Protein AF-A9FY30-F1 (afdb_monomer_lite)

Radius of gyration: 31.06 Å; chains: 1; bounding box: 72×73×100 Å

Sequence (242 aa):
MACGHSSSNGSAVGPKRKRSAPASGTLSPMPPTLPSPPSGGPESDIENASARYNDGAPGPGTGFVDELRSTSTRIRTMPLVTRLFSWASALGVVTLVALLYDRLPELLPVTRWSSAPRSLLLALRVPSINLMSLVLIEALSRALLRSSPQADAQGVATALFLTIGMKALIEGAELFLLPTRSPLIPWALVAAVVGGVGVAVARGRRIFLGPARQTIHFDRVEKLVAAFAIASLVALQLAPAF

Organism: Sorangium cellulosum (strain So ce56) (NCBI:txid448385)

pLDDT: mean 73.29, std 17.85, range [38.94, 94.06]

Secondary structure (DSSP, 8-state):
-----------------------------PPPPPPPPP------SSTTSSSS--S----TTHHHHHHHHHHHHHHHHHHHHHHHHHHHHHHHHHHHHHHTGGGS-SEEESSSS-EEE--HHHHHHHHHHHHHHHHHHHHHHHHHHHHS-HHHHHHHHHHHHHHHHHHHHHHHHHHHHGGG--THHHHHHHHHHHHHHHHHHHHTHHHHHSSS-PPP---HHHHHHHHHHHHHHHHHHH----

Structure (mmCIF, N/CA/C/O backbone):
data_AF-A9FY30-F1
#
_entry.id   AF-A9FY30-F1
#
loop_
_atom_site.group_PDB
_atom_site.id
_atom_site.type_symbol
_atom_site.label_atom_id
_atom_site.label_alt_id
_atom_site.label_comp_id
_atom_site.label_asym_id
_atom_site.label_entity_id
_atom_site.label_seq_id
_atom_site.pdbx_PDB_ins_code
_atom_site.Cartn_x
_atom_site.Cartn_y
_atom_site.Cartn_z
_atom_site.occupancy
_atom_site.B_iso_or_equiv
_atom_site.auth_seq_id
_atom_site.auth_comp_id
_atom_site.auth_asym_id
_atom_site.auth_atom_id
_atom_site.pdbx_PDB_model_num
ATOM 1 N N . MET A 1 1 ? -14.881 -45.897 -44.730 1.00 39.59 1 MET A N 1
ATOM 2 C CA . MET A 1 1 ? -15.258 -47.180 -44.101 1.00 39.59 1 MET A CA 1
ATOM 3 C C . MET A 1 1 ? -15.318 -46.975 -42.596 1.00 39.59 1 MET A C 1
ATOM 5 O O . MET A 1 1 ? -14.301 -46.556 -42.071 1.00 39.59 1 MET A O 1
ATOM 9 N N . ALA A 1 2 ? -16.495 -47.251 -42.000 1.00 38.94 2 ALA A N 1
ATOM 10 C CA . ALA A 1 2 ? -16.833 -47.458 -40.572 1.00 38.94 2 ALA A CA 1
ATOM 11 C C . ALA A 1 2 ? -16.432 -46.370 -39.548 1.00 38.94 2 ALA A C 1
ATOM 13 O O . ALA A 1 2 ? -15.330 -45.855 -39.600 1.00 38.94 2 ALA A O 1
ATOM 14 N N . CYS A 1 3 ? -17.175 -45.976 -38.512 1.00 43.16 3 CYS A N 1
ATOM 15 C CA . CYS A 1 3 ? -18.548 -46.072 -37.980 1.00 43.16 3 CYS A CA 1
ATOM 16 C C . CYS A 1 3 ? -18.548 -44.919 -36.932 1.00 43.16 3 CYS A C 1
ATOM 18 O O . CYS A 1 3 ? -17.563 -44.761 -36.222 1.00 43.16 3 CYS A O 1
ATOM 20 N N . GLY A 1 4 ? -19.481 -43.970 -36.845 1.00 43.12 4 GLY A N 1
ATOM 21 C CA . GLY A 1 4 ? -20.889 -44.159 -36.532 1.00 43.12 4 GLY A CA 1
ATOM 22 C C . GLY A 1 4 ? -21.080 -44.497 -35.052 1.00 43.12 4 GLY A C 1
ATOM 23 O O . GLY A 1 4 ? -21.177 -45.679 -34.763 1.00 43.12 4 GLY A O 1
ATOM 24 N N . HIS A 1 5 ? -21.178 -43.506 -34.151 1.00 49.94 5 HIS A N 1
ATOM 25 C CA . HIS A 1 5 ? -21.912 -43.618 -32.879 1.00 49.94 5 HIS A CA 1
ATOM 26 C C . HIS A 1 5 ? -22.555 -42.279 -32.493 1.00 49.94 5 HIS A C 1
ATOM 28 O O . HIS A 1 5 ? -22.009 -41.201 -32.712 1.00 49.94 5 HIS A O 1
ATOM 34 N N . SER A 1 6 ? -23.779 -42.413 -31.999 1.00 44.25 6 SER A N 1
ATOM 35 C CA . SER A 1 6 ? -24.865 -41.445 -31.899 1.00 44.25 6 SER A CA 1
ATOM 36 C C . SER A 1 6 ? -25.450 -41.517 -30.485 1.00 44.25 6 SER A C 1
ATOM 38 O O . SER A 1 6 ? -25.365 -42.569 -29.854 1.00 44.25 6 SER A O 1
ATOM 40 N N . SER A 1 7 ? -26.151 -40.448 -30.086 1.00 44.06 7 SER A N 1
ATOM 41 C CA . SER A 1 7 ? -27.116 -40.366 -28.970 1.00 44.06 7 SER A CA 1
ATOM 42 C C . SER A 1 7 ? -26.511 -40.271 -27.556 1.00 44.06 7 SER A C 1
ATOM 44 O O . SER A 1 7 ? -25.526 -40.924 -27.252 1.00 44.06 7 SER A O 1
ATOM 46 N N . SER A 1 8 ? -27.022 -39.488 -26.599 1.00 50.94 8 SER A N 1
ATOM 47 C CA . SER A 1 8 ? -28.388 -39.000 -26.331 1.00 50.94 8 SER A CA 1
ATOM 48 C C . SER A 1 8 ? -28.317 -37.798 -25.357 1.00 50.94 8 SER A C 1
ATOM 50 O O . SER A 1 8 ? -27.452 -37.751 -24.491 1.00 50.94 8 SER A O 1
ATOM 52 N N . ASN A 1 9 ? -29.009 -36.684 -25.614 1.00 44.69 9 ASN A N 1
ATOM 53 C CA . ASN A 1 9 ? -30.295 -36.263 -25.028 1.00 44.69 9 ASN A CA 1
ATOM 54 C C . ASN A 1 9 ? -30.565 -36.636 -23.555 1.00 44.69 9 ASN A C 1
ATOM 56 O O . ASN A 1 9 ? -30.899 -37.773 -23.242 1.00 44.69 9 ASN A O 1
ATOM 60 N N . GLY A 1 10 ? -30.585 -35.614 -22.692 1.00 43.50 10 GLY A N 1
ATOM 61 C CA . GLY A 1 10 ? -31.151 -35.646 -21.342 1.00 43.50 10 GLY A CA 1
ATOM 62 C C . GLY A 1 10 ? -31.740 -34.281 -20.985 1.00 43.50 10 GLY A C 1
ATOM 63 O O . GLY A 1 10 ? -31.037 -33.394 -20.513 1.00 43.50 10 GLY A O 1
ATOM 64 N N . SER A 1 11 ? -33.027 -34.115 -21.284 1.00 43.62 11 SER A N 1
ATOM 65 C CA . SER A 1 11 ? -33.832 -32.922 -21.017 1.00 43.62 11 SER A CA 1
ATOM 66 C C . SER A 1 11 ? -34.407 -32.920 -19.597 1.00 43.62 11 SER A C 1
ATOM 68 O O . SER A 1 11 ? -34.747 -33.973 -19.068 1.00 43.62 11 SER A O 1
ATOM 70 N N . ALA A 1 12 ? -34.660 -31.701 -19.110 1.00 47.66 12 ALA A N 1
ATOM 71 C CA . ALA A 1 12 ? -35.681 -31.303 -18.137 1.00 47.66 12 ALA A CA 1
ATOM 72 C C . ALA A 1 12 ? -35.485 -31.645 -16.644 1.00 47.66 12 ALA A C 1
ATOM 74 O O . ALA A 1 12 ? -35.250 -32.779 -16.252 1.00 47.66 12 ALA A O 1
ATOM 75 N N . VAL A 1 13 ? -35.695 -30.622 -15.802 1.00 49.38 13 VAL A N 1
ATOM 76 C CA . VAL A 1 13 ? -36.749 -30.527 -14.762 1.00 49.38 13 VAL A CA 1
ATOM 77 C C . VAL A 1 13 ? -36.346 -29.409 -13.777 1.00 49.38 13 VAL A C 1
ATOM 79 O O . VAL A 1 13 ? -35.580 -29.604 -12.840 1.00 49.38 13 VAL A O 1
ATOM 82 N N . GLY A 1 14 ? -36.883 -28.200 -13.983 1.00 43.91 14 GLY A N 1
ATOM 83 C CA . GLY A 1 14 ? -37.404 -27.420 -12.848 1.00 43.91 14 GLY A CA 1
ATOM 84 C C . GLY A 1 14 ? -38.804 -27.955 -12.496 1.00 43.91 14 GLY A C 1
ATOM 85 O O . GLY A 1 14 ? -39.281 -28.825 -13.223 1.00 43.91 14 GLY A O 1
ATOM 86 N N . PRO A 1 15 ? -39.543 -27.456 -11.484 1.00 60.97 15 PRO A N 1
ATOM 87 C CA . PRO A 1 15 ? -39.337 -26.260 -10.661 1.00 60.97 15 PRO A CA 1
ATOM 88 C C . PRO A 1 15 ? -39.537 -26.552 -9.149 1.00 6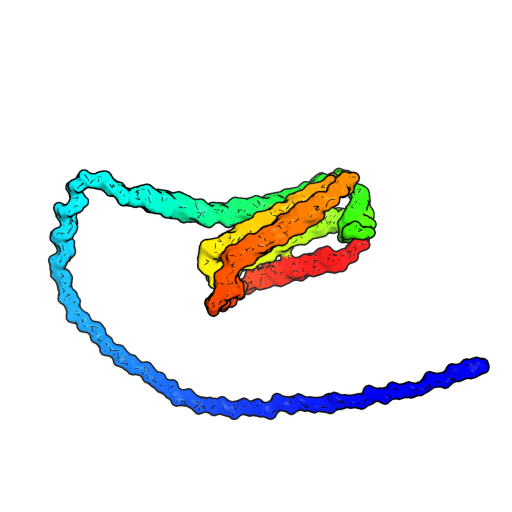0.97 15 PRO A C 1
ATOM 90 O O . PRO A 1 15 ? -39.810 -27.684 -8.763 1.00 60.97 15 PRO A O 1
ATOM 93 N N . LYS A 1 16 ? -39.494 -25.526 -8.281 1.00 46.59 16 LYS A N 1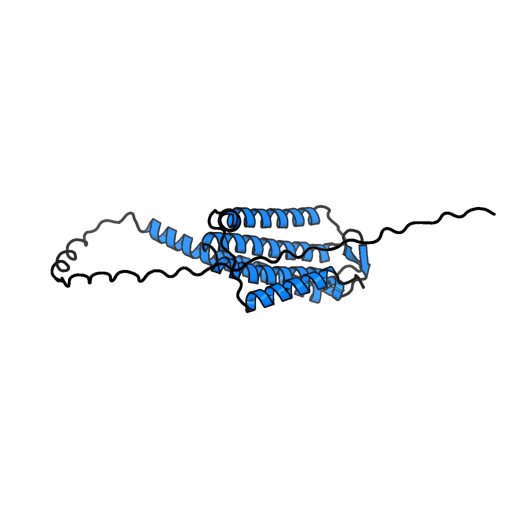
ATOM 94 C CA . LYS A 1 16 ? -40.541 -25.281 -7.255 1.00 46.59 16 LYS A CA 1
ATOM 95 C C . LYS A 1 16 ? -40.246 -24.030 -6.422 1.00 46.59 16 LYS A C 1
ATOM 97 O O . LYS A 1 16 ? -39.452 -24.030 -5.488 1.00 46.59 16 LYS A O 1
ATOM 102 N N . ARG A 1 17 ? -40.999 -22.972 -6.738 1.00 48.44 17 ARG A N 1
ATOM 103 C CA . ARG A 1 17 ? -41.399 -21.915 -5.800 1.00 48.44 17 ARG A CA 1
ATOM 104 C C . ARG A 1 17 ? -41.990 -22.551 -4.536 1.00 48.44 17 ARG A C 1
ATOM 106 O O . ARG A 1 17 ? -42.924 -23.341 -4.643 1.00 48.44 17 ARG A O 1
ATOM 113 N N . LYS A 1 18 ? -41.554 -22.104 -3.359 1.00 52.09 18 LYS A N 1
ATOM 114 C CA . LYS A 1 18 ? -42.376 -22.121 -2.142 1.00 52.09 18 LYS A CA 1
ATOM 115 C C . LYS A 1 18 ? -42.650 -20.676 -1.725 1.00 52.09 18 LYS A C 1
ATOM 117 O O . LYS A 1 18 ? -41.751 -19.956 -1.312 1.00 52.09 18 LYS A O 1
ATOM 122 N N . ARG A 1 19 ? -43.907 -20.263 -1.907 1.00 50.50 19 ARG A N 1
ATOM 123 C CA . ARG A 1 19 ? -44.556 -19.121 -1.252 1.00 50.50 19 ARG A CA 1
ATOM 124 C C . ARG A 1 19 ? -45.383 -19.682 -0.097 1.00 50.50 19 ARG A C 1
ATOM 126 O O . ARG A 1 19 ? -46.185 -20.574 -0.345 1.00 50.50 19 ARG A O 1
ATOM 133 N N . SER A 1 20 ? -45.218 -19.114 1.091 1.00 41.81 20 SER A N 1
ATOM 134 C CA . SER A 1 20 ? -46.140 -19.134 2.245 1.00 41.81 20 SER A CA 1
ATOM 135 C C . SER A 1 20 ? -45.390 -18.454 3.399 1.00 41.81 20 SER A C 1
ATOM 137 O O . SER A 1 20 ? -44.226 -18.782 3.591 1.00 41.81 20 SER A O 1
ATOM 139 N N . ALA A 1 21 ? -45.909 -17.535 4.207 1.00 50.34 21 ALA A N 1
ATOM 140 C CA . ALA A 1 21 ? -47.213 -16.894 4.351 1.00 50.34 21 ALA A CA 1
ATOM 141 C C . ALA A 1 21 ? -47.013 -15.635 5.242 1.00 50.34 21 ALA A C 1
ATOM 143 O O . ALA A 1 21 ? -45.972 -15.536 5.898 1.00 50.34 21 ALA A O 1
ATOM 144 N N . PRO A 1 22 ? -47.970 -14.691 5.295 1.00 57.62 22 PRO A N 1
ATOM 145 C CA . PRO A 1 22 ? -48.003 -13.626 6.292 1.00 57.62 22 PRO A CA 1
ATOM 146 C C . PRO A 1 22 ? -48.781 -14.083 7.540 1.00 57.62 22 PRO A C 1
ATOM 148 O O . PRO A 1 22 ? -49.827 -14.717 7.423 1.00 57.62 22 PRO A O 1
ATOM 151 N N . ALA A 1 23 ? -48.290 -13.741 8.727 1.00 49.41 23 ALA A N 1
ATOM 152 C CA . ALA A 1 23 ? -49.015 -13.849 9.994 1.00 49.41 23 ALA A CA 1
ATOM 153 C C . ALA A 1 23 ? -48.559 -12.664 10.855 1.00 49.41 23 ALA A C 1
ATOM 155 O O . ALA A 1 23 ? -47.367 -12.480 11.073 1.00 49.41 23 ALA A O 1
ATOM 156 N N . SER A 1 24 ? -49.433 -11.686 11.068 1.00 47.09 24 SER A N 1
ATOM 157 C CA . SER A 1 24 ? -50.331 -11.584 12.228 1.00 47.09 24 SER A CA 1
ATOM 158 C C . SER A 1 24 ? -49.756 -10.565 13.200 1.00 47.09 24 SER A C 1
ATOM 160 O O . SER A 1 24 ? -48.668 -10.739 13.741 1.00 47.09 24 SER A O 1
ATOM 162 N N . GLY A 1 25 ? -50.484 -9.461 13.348 1.00 49.69 25 GLY A N 1
ATOM 163 C CA . GLY A 1 25 ? -50.171 -8.426 14.313 1.00 49.69 25 GLY A CA 1
ATOM 164 C C . GLY A 1 25 ? -50.368 -8.899 15.746 1.00 49.69 25 GLY A C 1
ATOM 165 O O . GLY A 1 25 ? -51.215 -9.746 16.027 1.00 49.69 25 GLY A O 1
ATOM 166 N N . THR A 1 26 ? -49.631 -8.253 16.642 1.00 48.97 26 THR A N 1
ATOM 167 C CA . THR A 1 26 ? -49.934 -8.234 18.068 1.00 48.97 26 THR A CA 1
ATOM 168 C C . THR A 1 26 ? -49.665 -6.822 18.572 1.00 48.97 26 THR A C 1
ATOM 170 O O . THR A 1 26 ? -48.528 -6.360 18.623 1.00 48.97 26 THR A O 1
ATOM 173 N N . LEU A 1 27 ? -50.754 -6.123 18.880 1.00 53.81 27 LEU A N 1
ATOM 174 C CA . LEU A 1 27 ? -50.791 -4.940 19.732 1.00 53.81 27 LEU A CA 1
ATOM 175 C C . LEU A 1 27 ? -50.320 -5.308 21.142 1.00 53.81 27 LEU A C 1
ATOM 177 O O . LEU A 1 27 ? -50.768 -6.333 21.657 1.00 53.81 27 LEU A O 1
ATOM 181 N N . SER A 1 28 ? -49.503 -4.443 21.757 1.00 44.78 28 SER A N 1
ATOM 182 C CA . SER A 1 28 ? -49.472 -4.063 23.193 1.00 44.78 28 SER A CA 1
ATOM 183 C C . SER A 1 28 ? -48.052 -3.647 23.620 1.00 44.78 28 SER A C 1
ATOM 185 O O . SER A 1 28 ? -47.092 -4.109 23.007 1.00 44.78 28 SER A O 1
ATOM 187 N N . PRO A 1 29 ? -47.855 -2.922 24.737 1.00 50.97 29 PRO A N 1
ATOM 188 C CA . PRO A 1 29 ? -48.720 -1.958 25.419 1.00 50.97 29 PRO A CA 1
ATOM 189 C C . PRO A 1 29 ? -47.997 -0.612 25.680 1.00 50.97 29 PRO A C 1
ATOM 191 O O . PRO A 1 29 ? -46.793 -0.458 25.487 1.00 50.97 29 PRO A O 1
ATOM 194 N N . MET A 1 30 ? -48.772 0.370 26.139 1.00 58.97 30 MET A N 1
ATOM 195 C CA . MET A 1 30 ? -48.320 1.654 26.686 1.00 58.97 30 MET A CA 1
ATOM 196 C C . MET A 1 30 ? -47.277 1.469 27.812 1.00 58.97 30 MET A C 1
ATOM 198 O O . MET A 1 30 ? -47.487 0.618 28.679 1.00 58.97 30 MET A O 1
ATOM 202 N N . PRO A 1 31 ? -46.195 2.270 27.862 1.00 69.56 31 PRO A N 1
ATOM 203 C CA . PRO A 1 31 ? -45.302 2.290 29.014 1.00 69.56 31 PRO A CA 1
ATOM 204 C C . PRO A 1 31 ? -45.957 3.009 30.213 1.00 69.56 31 PRO A C 1
ATOM 206 O O . PRO A 1 31 ? -46.654 4.008 30.019 1.00 69.56 31 PRO A O 1
ATOM 209 N N . PRO A 1 32 ? -45.736 2.529 31.450 1.00 62.66 32 PRO A N 1
ATOM 210 C CA . PRO A 1 32 ? -46.244 3.164 32.659 1.00 62.66 32 PRO A CA 1
ATOM 211 C C . PRO A 1 32 ? -45.549 4.503 32.927 1.00 62.66 32 PRO A C 1
ATOM 213 O O . PRO A 1 32 ? -44.336 4.652 32.771 1.00 62.66 32 PRO A O 1
ATOM 216 N N . THR A 1 33 ? -46.348 5.470 33.363 1.00 56.62 33 THR A N 1
ATOM 217 C CA . THR A 1 33 ? -45.935 6.788 33.841 1.00 56.62 33 THR A CA 1
ATOM 218 C C . THR A 1 33 ? -45.033 6.637 35.067 1.00 56.62 33 THR A C 1
ATOM 220 O O . THR A 1 33 ? -45.442 6.069 36.080 1.00 56.62 33 THR A O 1
ATOM 223 N N . LEU A 1 34 ? -43.802 7.143 34.983 1.00 68.94 34 LEU A N 1
ATOM 224 C CA . LEU A 1 34 ? -42.908 7.258 36.134 1.00 68.94 34 LEU A CA 1
ATOM 225 C C . LEU A 1 34 ? -43.416 8.358 37.086 1.00 68.94 34 LEU A C 1
ATOM 227 O O . LEU A 1 34 ? -43.812 9.424 36.607 1.00 68.94 34 LEU A O 1
ATOM 231 N N . PRO A 1 35 ? -43.391 8.136 38.412 1.00 64.31 35 PRO A N 1
ATOM 232 C CA . PRO A 1 35 ? -43.662 9.181 39.387 1.00 64.31 35 PRO A CA 1
ATOM 233 C C . PRO A 1 35 ? -42.525 10.209 39.419 1.00 64.31 35 PRO A C 1
ATOM 235 O O . PRO A 1 35 ? -41.342 9.872 39.330 1.00 64.31 35 PRO A O 1
ATOM 238 N N . SER A 1 36 ? -42.914 11.474 39.548 1.00 64.69 36 SER A N 1
ATOM 239 C CA . SER A 1 36 ? -42.038 12.636 39.667 1.00 64.69 36 SER A CA 1
ATOM 240 C C . SER A 1 36 ? -41.069 12.513 40.854 1.00 64.69 36 SER A C 1
ATOM 242 O O . SER A 1 36 ? -41.474 12.027 41.914 1.00 64.69 36 SER A O 1
ATOM 244 N N . PRO A 1 37 ? -39.819 12.994 40.734 1.00 64.44 37 PRO A N 1
ATOM 245 C CA . PRO A 1 37 ? -38.914 13.082 41.872 1.00 64.44 37 PRO A CA 1
ATOM 246 C C . PRO A 1 37 ? -39.391 14.152 42.873 1.00 64.44 37 PRO A C 1
ATOM 248 O O . PRO A 1 37 ? -39.902 15.197 42.456 1.00 64.44 37 PRO A O 1
ATOM 251 N N . PRO A 1 38 ? -39.222 13.921 44.187 1.00 58.31 38 PRO A N 1
ATOM 252 C CA . PRO A 1 38 ? -39.525 14.914 45.204 1.00 58.31 38 PRO A CA 1
ATOM 253 C C . PRO A 1 38 ? -38.578 16.113 45.092 1.00 58.31 38 PRO A C 1
ATOM 255 O O . PRO A 1 38 ? -37.356 15.979 45.036 1.00 58.31 38 PRO A O 1
ATOM 258 N N . SER A 1 39 ? -39.180 17.298 45.086 1.00 56.72 39 SER A N 1
ATOM 259 C CA . SER A 1 39 ? -38.530 18.580 45.314 1.00 56.72 39 SER A CA 1
ATOM 260 C C . SER A 1 39 ? -37.979 18.629 46.741 1.00 56.72 39 SER A C 1
ATOM 262 O O . SER A 1 39 ? -38.750 18.705 47.698 1.00 56.72 39 SER A O 1
ATOM 264 N N . GLY A 1 40 ? -36.657 18.594 46.882 1.00 46.12 40 GLY A N 1
ATOM 265 C CA . GLY A 1 40 ? -35.978 18.753 48.163 1.00 46.12 40 GLY A CA 1
ATOM 266 C C . GLY A 1 40 ? -34.520 19.158 47.970 1.00 46.12 40 GLY A C 1
ATOM 267 O O . GLY A 1 40 ? -33.646 18.300 47.946 1.00 46.12 40 GLY A O 1
ATOM 268 N N . GLY A 1 41 ? -34.275 20.464 47.817 1.00 49.81 41 GLY A N 1
ATOM 269 C CA . GLY A 1 41 ? -33.052 21.084 48.350 1.00 49.81 41 GLY A CA 1
ATOM 270 C C . GLY A 1 41 ? -33.143 21.124 49.883 1.00 49.81 41 GLY A C 1
ATOM 271 O O . GLY A 1 41 ? -34.258 21.020 50.407 1.00 49.81 41 GLY A O 1
ATOM 272 N N . PRO A 1 42 ? -32.018 21.197 50.614 1.00 50.28 42 PRO A N 1
ATOM 273 C CA . PRO A 1 42 ? -31.167 22.399 50.636 1.00 50.28 42 PRO A CA 1
ATOM 274 C C . PRO A 1 42 ? -29.655 22.054 50.554 1.00 50.28 42 PRO A C 1
ATOM 276 O O . PRO A 1 42 ? -29.242 20.944 50.865 1.00 50.28 42 PRO A O 1
ATOM 279 N N . GLU A 1 43 ? -28.760 22.860 49.976 1.00 51.00 43 GLU A N 1
ATOM 280 C CA . GLU A 1 43 ? -28.314 24.186 50.446 1.00 51.00 43 GLU A CA 1
ATOM 281 C C . GLU A 1 43 ? -27.967 24.220 51.947 1.00 51.00 43 GLU A C 1
ATOM 283 O O . GLU A 1 43 ? -28.654 24.866 52.727 1.00 51.00 43 GLU A O 1
ATOM 288 N N . SER A 1 44 ? -26.889 23.542 52.366 1.00 51.66 44 SER A N 1
ATOM 289 C CA . SER A 1 44 ? -26.168 23.945 53.597 1.00 51.66 44 SER A CA 1
ATOM 290 C C . SER A 1 44 ? -24.758 23.378 53.795 1.00 51.66 44 SER A C 1
ATOM 292 O O . SER A 1 44 ? -24.027 23.919 54.615 1.00 51.66 44 SER A O 1
ATOM 294 N N . ASP A 1 45 ? -24.315 22.350 53.064 1.00 45.34 45 ASP A N 1
ATOM 295 C CA . ASP A 1 45 ? -23.100 21.619 53.493 1.00 45.34 45 ASP A CA 1
ATOM 296 C C . ASP A 1 45 ? -21.829 21.913 52.672 1.00 45.34 45 ASP A C 1
ATOM 298 O O . ASP A 1 45 ? -20.807 21.246 52.831 1.00 45.34 45 ASP A O 1
ATOM 302 N N . ILE A 1 46 ? -21.845 22.930 51.802 1.00 49.22 46 ILE A N 1
ATOM 303 C CA . ILE A 1 46 ? -20.691 23.259 50.938 1.00 49.22 46 ILE A CA 1
ATOM 304 C C . ILE A 1 46 ? -19.680 24.195 51.628 1.00 49.22 46 ILE A C 1
ATOM 306 O O . ILE A 1 46 ? -18.519 24.251 51.226 1.00 49.22 46 ILE A O 1
ATOM 310 N N . GLU A 1 47 ? -20.048 24.881 52.711 1.00 45.50 47 GLU A N 1
ATOM 311 C CA . GLU A 1 47 ? -19.217 25.972 53.244 1.00 45.50 47 GLU A CA 1
ATOM 312 C C . GLU A 1 47 ? -18.167 25.558 54.292 1.00 45.50 47 GLU A C 1
ATOM 314 O O . GLU A 1 47 ? -17.480 26.415 54.838 1.00 45.50 47 GLU A O 1
ATOM 319 N N . ASN A 1 48 ? -17.982 24.259 54.567 1.00 44.94 48 ASN A N 1
ATOM 320 C CA . ASN A 1 48 ? -17.060 23.826 55.632 1.00 44.94 48 ASN A CA 1
ATOM 321 C C . ASN A 1 48 ? -16.009 22.775 55.237 1.00 44.94 48 ASN A C 1
ATOM 323 O O . ASN A 1 48 ? -15.270 22.288 56.094 1.00 44.94 48 ASN A O 1
ATOM 327 N N . ALA A 1 49 ? -15.885 22.441 53.948 1.00 44.44 49 ALA A N 1
ATOM 328 C CA . ALA A 1 49 ? -14.883 21.478 53.470 1.00 44.44 49 ALA A CA 1
ATOM 329 C C . ALA A 1 49 ? -13.623 22.123 52.854 1.00 44.44 49 ALA A C 1
ATOM 331 O O . ALA A 1 49 ? -12.642 21.431 52.593 1.00 44.44 49 ALA A O 1
ATOM 332 N N . SER A 1 50 ? -13.607 23.440 52.637 1.00 49.22 50 SER A N 1
ATOM 333 C CA . SER A 1 50 ? -12.549 24.141 51.890 1.00 49.22 50 SER A CA 1
ATOM 334 C C . SER A 1 50 ? -11.397 24.691 52.746 1.00 49.22 50 SER A C 1
ATOM 336 O O . SER A 1 50 ? -10.426 25.199 52.191 1.00 49.22 50 SER A O 1
ATOM 338 N N . ALA A 1 51 ? -11.439 24.557 54.076 1.00 46.62 51 ALA A N 1
ATOM 339 C CA . ALA A 1 51 ? -10.452 25.182 54.970 1.00 46.62 51 ALA A CA 1
ATOM 340 C C . ALA A 1 51 ? -9.383 24.236 55.563 1.00 46.62 51 ALA A C 1
ATOM 342 O O . ALA A 1 51 ? -8.566 24.679 56.365 1.00 46.62 51 ALA A O 1
ATOM 343 N N . ARG A 1 52 ? -9.351 22.942 55.203 1.00 47.56 52 ARG A N 1
ATOM 344 C CA . ARG A 1 52 ? -8.391 21.967 55.780 1.00 47.56 52 ARG A CA 1
ATOM 345 C C . ARG A 1 52 ? -7.632 21.126 54.755 1.00 47.56 52 ARG A C 1
ATOM 347 O O . ARG A 1 52 ? -7.401 19.941 54.973 1.00 47.56 52 ARG A O 1
ATOM 354 N N . TYR A 1 53 ? -7.232 21.719 53.636 1.00 45.94 53 TYR A N 1
ATOM 355 C CA . TYR A 1 53 ? -6.363 21.024 52.681 1.00 45.94 53 TYR A CA 1
ATOM 356 C C . TYR A 1 53 ? -5.256 21.930 52.153 1.00 45.94 53 TYR A C 1
ATOM 358 O O . TYR A 1 53 ? -5.044 22.053 50.952 1.00 45.94 53 TYR A O 1
ATOM 366 N N . ASN A 1 54 ? -4.573 22.612 53.069 1.00 48.94 54 ASN A N 1
ATOM 367 C CA . ASN A 1 54 ? -3.420 23.426 52.723 1.00 48.94 54 ASN A CA 1
ATOM 368 C C . ASN A 1 54 ? -2.327 23.281 53.784 1.00 48.94 54 ASN A C 1
ATOM 370 O O . ASN A 1 54 ? -1.945 24.251 54.413 1.00 48.94 54 ASN A O 1
ATOM 374 N N . ASP A 1 55 ? -1.854 22.048 53.979 1.00 43.91 55 ASP A N 1
ATOM 375 C CA . ASP A 1 55 ? -0.601 21.778 54.685 1.00 43.91 55 ASP A CA 1
ATOM 376 C C . ASP A 1 55 ? 0.161 20.645 53.979 1.00 43.91 55 ASP A C 1
ATOM 378 O O . ASP A 1 55 ? -0.043 19.455 54.207 1.00 43.91 55 ASP A O 1
ATOM 382 N N . GLY A 1 56 ? 1.021 21.048 53.041 1.00 52.28 56 GLY A N 1
ATOM 383 C CA . GLY A 1 56 ? 2.429 20.644 53.039 1.00 52.28 56 GLY A CA 1
ATOM 384 C C . GLY A 1 56 ? 2.808 19.159 53.063 1.00 52.28 56 GLY A C 1
ATOM 385 O O . GLY A 1 56 ? 3.738 18.809 53.785 1.00 52.28 56 GLY A O 1
ATOM 386 N N . ALA A 1 57 ? 2.206 18.302 52.236 1.00 49.31 57 ALA A N 1
ATOM 387 C CA . ALA A 1 57 ? 2.784 16.989 51.921 1.00 49.31 57 ALA A CA 1
ATOM 388 C C . ALA A 1 57 ? 3.189 16.918 50.433 1.00 49.31 57 ALA A C 1
ATOM 390 O O . ALA A 1 57 ? 2.347 17.187 49.572 1.00 49.31 57 ALA A O 1
ATOM 391 N N . PRO A 1 58 ? 4.439 16.545 50.079 1.00 48.78 58 PRO A N 1
ATOM 392 C CA . PRO A 1 58 ? 4.792 16.235 48.697 1.00 48.78 58 PRO A CA 1
ATOM 393 C C . PRO A 1 58 ? 4.041 14.963 48.290 1.00 48.78 58 PRO A C 1
ATOM 395 O O . PRO A 1 58 ? 4.406 13.851 48.664 1.00 48.78 58 PRO A O 1
ATOM 398 N N . GLY A 1 59 ? 2.928 15.145 47.580 1.00 48.66 59 GLY A N 1
ATOM 399 C CA . GLY A 1 59 ? 2.038 14.058 47.196 1.00 48.66 59 GLY A CA 1
ATOM 400 C C . GLY A 1 59 ? 2.743 13.034 46.294 1.00 48.66 59 GLY A C 1
ATOM 401 O O . GLY A 1 59 ? 3.251 13.412 45.234 1.00 48.66 59 GLY A O 1
ATOM 402 N N . PRO A 1 60 ? 2.739 11.734 46.638 1.00 49.66 60 PRO A N 1
ATOM 403 C CA . PRO A 1 60 ? 3.125 10.671 45.722 1.00 49.66 60 PRO A CA 1
ATOM 404 C C . PRO A 1 60 ? 1.996 10.505 44.694 1.00 49.66 60 PRO A C 1
ATOM 406 O O . PRO A 1 60 ? 1.090 9.700 44.878 1.00 49.66 60 PRO A O 1
ATOM 409 N N . GLY A 1 61 ? 1.970 11.330 43.645 1.00 51.53 61 GLY A N 1
ATOM 410 C CA . GLY A 1 61 ? 0.830 11.305 42.717 1.00 51.53 61 GLY A CA 1
ATOM 411 C C . GLY A 1 61 ? 0.985 12.025 41.383 1.00 51.53 61 GLY A C 1
ATOM 412 O O . GLY A 1 61 ? 0.196 11.768 40.477 1.00 51.53 61 GLY A O 1
ATOM 413 N N . THR A 1 62 ? 1.994 12.875 41.196 1.00 50.53 62 THR A N 1
ATOM 414 C CA . THR A 1 62 ? 2.179 13.579 39.912 1.00 50.53 62 THR A CA 1
ATOM 415 C C . THR A 1 62 ? 2.808 12.693 38.838 1.00 50.53 62 THR A C 1
ATOM 417 O O . THR A 1 62 ? 2.448 12.816 37.671 1.00 50.53 62 THR A O 1
ATOM 420 N N . GLY A 1 63 ? 3.640 11.718 39.224 1.00 52.88 63 GLY A N 1
ATOM 421 C CA . GLY A 1 63 ? 4.272 10.784 38.284 1.00 52.88 63 GLY A CA 1
ATOM 422 C C . GLY A 1 63 ? 3.265 9.969 37.469 1.00 52.88 63 GLY A C 1
ATOM 423 O O . GLY A 1 63 ? 3.425 9.840 36.264 1.00 52.88 63 GLY A O 1
ATOM 424 N N . PHE A 1 64 ? 2.172 9.504 38.083 1.00 53.75 64 PHE A N 1
ATOM 425 C CA . PHE A 1 64 ? 1.152 8.722 37.377 1.00 53.75 64 PHE A CA 1
ATOM 426 C C . PHE A 1 64 ? 0.337 9.575 36.395 1.00 53.75 64 PHE A C 1
ATOM 428 O O . PHE A 1 64 ? 0.002 9.119 35.306 1.00 53.75 64 PHE A O 1
ATOM 435 N N . VAL A 1 65 ? 0.041 10.830 36.744 1.00 56.19 65 VAL A N 1
ATOM 436 C CA . VAL A 1 65 ? -0.706 11.740 35.861 1.00 56.19 65 VAL A CA 1
ATOM 437 C C . VAL A 1 65 ? 0.171 12.211 34.698 1.00 56.19 65 VAL A C 1
ATOM 439 O O . VAL A 1 65 ? -0.309 12.266 33.564 1.00 56.19 65 VAL A O 1
ATOM 442 N N . ASP A 1 66 ? 1.457 12.471 34.939 1.00 52.47 66 ASP A N 1
ATOM 443 C CA . ASP A 1 66 ? 2.419 12.809 33.886 1.00 52.47 66 ASP A CA 1
ATOM 444 C C . ASP A 1 66 ? 2.762 11.601 33.003 1.00 52.47 66 ASP A C 1
ATOM 446 O O . ASP A 1 66 ? 2.881 11.744 31.784 1.00 52.47 66 ASP A O 1
ATOM 450 N N . GLU A 1 67 ? 2.811 10.390 33.559 1.00 53.31 67 GLU A N 1
ATOM 451 C CA . GLU A 1 67 ? 2.978 9.152 32.797 1.00 53.31 67 GLU A CA 1
ATOM 452 C C . GLU A 1 67 ? 1.727 8.833 31.968 1.00 53.31 67 GLU A C 1
ATOM 454 O O . GLU A 1 67 ? 1.839 8.511 30.785 1.00 53.31 67 GLU A O 1
ATOM 459 N N . LEU A 1 68 ? 0.520 9.052 32.497 1.00 49.72 68 LEU A N 1
ATOM 460 C CA . LEU A 1 68 ? -0.720 8.962 31.721 1.00 49.72 68 LEU A CA 1
ATOM 461 C C . LEU A 1 68 ? -0.797 10.033 30.624 1.00 49.72 68 LEU A C 1
ATOM 463 O O . LEU A 1 68 ? -1.246 9.738 29.515 1.00 49.72 68 LEU A O 1
ATOM 467 N N . ARG A 1 69 ? -0.328 11.260 30.878 1.00 51.88 69 ARG A N 1
ATOM 468 C CA . ARG A 1 69 ? -0.302 12.348 29.885 1.00 51.88 69 ARG A CA 1
ATOM 469 C C . ARG A 1 69 ? 0.762 12.107 28.801 1.00 51.88 69 ARG A C 1
ATOM 471 O O . ARG A 1 69 ? 0.495 12.354 27.620 1.00 51.88 69 ARG A O 1
ATOM 478 N N . SER A 1 70 ? 1.911 11.538 29.165 1.00 42.25 70 SER A N 1
ATOM 479 C CA . SER A 1 70 ? 2.976 11.079 28.256 1.00 42.25 70 SER A CA 1
ATOM 480 C C . SER A 1 70 ? 2.527 9.888 27.397 1.00 42.25 70 SER A C 1
ATOM 482 O O . SER A 1 70 ? 2.738 9.851 26.181 1.00 42.25 70 SER A O 1
ATOM 484 N N . THR A 1 71 ? 1.798 8.942 27.993 1.00 48.66 71 THR A N 1
ATOM 485 C CA . THR A 1 71 ? 1.260 7.776 27.280 1.00 48.66 71 THR A CA 1
ATOM 486 C C . THR A 1 71 ? 0.119 8.188 26.343 1.00 48.66 71 THR A C 1
ATOM 488 O O . THR A 1 71 ? 0.076 7.769 25.187 1.00 48.66 71 THR A O 1
ATOM 491 N N . SER A 1 72 ? -0.762 9.088 26.790 1.00 47.81 72 SER A N 1
ATOM 492 C CA . SER A 1 72 ? -1.891 9.601 26.003 1.00 47.81 72 SER A CA 1
ATOM 493 C C . SER A 1 72 ? -1.444 10.427 24.786 1.00 47.81 72 SER A C 1
ATOM 495 O O . SER A 1 72 ? -2.018 10.309 23.700 1.00 47.81 72 SER A O 1
ATOM 497 N N . THR A 1 73 ? -0.357 11.197 24.908 1.00 46.91 73 THR A N 1
ATOM 498 C CA . THR A 1 73 ? 0.227 11.926 23.767 1.00 46.91 73 THR A CA 1
ATOM 499 C C . THR A 1 73 ? 0.956 11.004 22.785 1.00 46.91 73 THR A C 1
ATOM 501 O O . THR A 1 73 ? 0.783 11.172 21.576 1.00 46.91 73 THR A O 1
ATOM 504 N N . ARG A 1 74 ? 1.684 9.977 23.252 1.00 49.16 74 ARG A N 1
ATOM 505 C CA . ARG A 1 74 ? 2.299 8.958 22.370 1.00 49.16 74 ARG A CA 1
ATOM 506 C C . ARG A 1 74 ? 1.276 8.158 21.565 1.00 49.16 74 ARG A C 1
ATOM 508 O O . ARG A 1 74 ? 1.504 7.883 20.388 1.00 49.16 74 ARG A O 1
ATOM 515 N N . ILE A 1 75 ? 0.142 7.804 22.168 1.00 48.94 75 ILE A N 1
ATOM 516 C CA . ILE A 1 75 ? -0.898 7.006 21.500 1.00 48.94 75 ILE A CA 1
ATOM 517 C C . ILE A 1 75 ? -1.567 7.797 20.362 1.00 48.94 75 ILE A C 1
ATOM 519 O O . ILE A 1 75 ? -1.917 7.224 19.329 1.00 48.94 75 ILE A O 1
ATOM 523 N N . ARG A 1 76 ? -1.687 9.127 20.487 1.00 52.69 76 ARG A N 1
ATOM 524 C CA . ARG A 1 76 ? -2.245 9.977 19.419 1.00 52.69 76 ARG A CA 1
ATOM 525 C C . ARG A 1 76 ? -1.278 10.262 18.267 1.00 52.69 76 ARG A C 1
ATOM 527 O O . ARG A 1 76 ? -1.749 10.455 17.148 1.00 52.69 76 ARG A O 1
ATOM 534 N N . THR A 1 77 ? 0.035 10.293 18.497 1.00 59.00 77 THR A N 1
ATOM 535 C CA . THR A 1 77 ? 1.025 10.681 17.470 1.00 59.00 77 THR A CA 1
ATOM 536 C C . THR A 1 77 ? 1.475 9.525 16.577 1.00 59.00 77 THR A C 1
ATOM 538 O O . THR A 1 77 ? 1.702 9.730 15.383 1.00 59.00 77 THR A O 1
ATOM 541 N N . MET A 1 78 ? 1.535 8.296 17.098 1.00 61.28 78 MET A N 1
ATOM 542 C CA . MET A 1 78 ? 1.928 7.108 16.323 1.00 61.28 78 MET A CA 1
ATOM 543 C C . MET A 1 78 ? 1.120 6.844 15.033 1.00 61.28 78 MET A C 1
ATOM 545 O O . MET A 1 78 ? 1.746 6.548 14.007 1.00 61.28 78 MET A O 1
ATOM 549 N N . PRO A 1 79 ? -0.223 6.976 15.003 1.00 74.56 79 PRO A N 1
ATOM 550 C CA . PRO A 1 79 ? -0.974 6.761 13.766 1.00 74.56 79 PRO A CA 1
ATOM 551 C C . PRO A 1 79 ? -0.704 7.849 12.719 1.00 74.56 79 PRO A C 1
ATOM 553 O O . PRO A 1 79 ? -0.782 7.575 11.526 1.00 74.56 79 PRO A O 1
ATOM 556 N N . LEU A 1 80 ? -0.349 9.072 13.130 1.00 83.00 80 LEU A N 1
ATOM 557 C CA . LEU A 1 80 ? -0.028 10.149 12.193 1.00 83.00 80 LEU A CA 1
ATOM 558 C C . LEU A 1 80 ? 1.342 9.934 11.544 1.00 83.00 80 LEU A C 1
ATOM 560 O O . LEU A 1 80 ? 1.460 10.056 10.329 1.00 83.00 80 LEU A O 1
ATOM 564 N N . VAL A 1 81 ? 2.357 9.562 12.328 1.00 86.75 81 VAL A N 1
ATOM 565 C CA . VAL A 1 81 ? 3.714 9.314 11.811 1.00 86.75 81 VAL A CA 1
ATOM 566 C C . VAL A 1 81 ? 3.726 8.147 10.826 1.00 86.75 81 VAL A C 1
ATOM 568 O O . VAL A 1 81 ? 4.269 8.275 9.734 1.00 86.75 81 VAL A O 1
ATOM 571 N N . THR A 1 82 ? 3.089 7.025 11.170 1.00 88.81 82 THR A N 1
ATOM 572 C CA . THR A 1 82 ? 3.030 5.851 10.278 1.00 88.81 82 THR A CA 1
ATOM 573 C C . THR A 1 82 ? 2.217 6.115 9.017 1.00 88.81 82 THR A C 1
ATOM 575 O O . THR A 1 82 ? 2.607 5.682 7.933 1.00 88.81 82 THR A O 1
ATOM 578 N N . ARG A 1 83 ? 1.139 6.896 9.126 1.00 89.50 83 ARG A N 1
ATOM 579 C CA . ARG A 1 83 ? 0.374 7.369 7.973 1.00 89.50 83 ARG A CA 1
ATOM 580 C C . ARG A 1 83 ? 1.222 8.263 7.068 1.00 89.50 83 ARG A C 1
ATOM 582 O O . ARG A 1 83 ? 1.306 7.981 5.877 1.00 89.50 83 ARG A O 1
ATOM 589 N N . LEU A 1 84 ? 1.894 9.281 7.610 1.00 92.44 84 LEU A N 1
ATOM 590 C CA . LEU A 1 84 ? 2.787 10.156 6.839 1.00 92.44 84 LEU A CA 1
ATOM 591 C C . LEU A 1 84 ? 3.906 9.366 6.163 1.00 92.44 84 LEU A C 1
ATOM 593 O O . LEU A 1 84 ? 4.139 9.555 4.974 1.00 92.44 84 LEU A O 1
ATOM 597 N N . PHE A 1 85 ? 4.538 8.446 6.893 1.00 93.56 85 PHE A N 1
ATOM 598 C CA . PHE A 1 85 ? 5.534 7.535 6.344 1.00 93.56 85 PHE A CA 1
ATOM 599 C C . PHE A 1 85 ? 4.970 6.749 5.157 1.00 93.56 85 PHE A C 1
ATOM 601 O O . PHE A 1 85 ? 5.541 6.794 4.077 1.00 93.56 85 PHE A O 1
ATOM 608 N N . SER A 1 86 ? 3.813 6.101 5.313 1.00 91.50 86 SER A N 1
ATOM 609 C CA . SER A 1 86 ? 3.217 5.287 4.247 1.00 91.50 86 SER A CA 1
ATOM 610 C C . SER A 1 86 ? 2.859 6.093 2.990 1.00 91.50 86 SER A C 1
ATOM 612 O O . SER A 1 86 ? 3.121 5.638 1.876 1.00 91.50 86 SER A O 1
ATOM 614 N N . TRP A 1 87 ? 2.337 7.314 3.156 1.00 94.06 87 TRP A N 1
ATOM 615 C CA . TRP A 1 87 ? 2.054 8.232 2.052 1.00 94.06 87 TRP A CA 1
ATOM 616 C C . TRP A 1 87 ? 3.331 8.723 1.377 1.00 94.06 87 TRP A C 1
ATOM 618 O O . TRP A 1 87 ? 3.414 8.693 0.151 1.00 94.06 87 TRP A O 1
ATOM 628 N N . ALA A 1 88 ? 4.336 9.119 2.159 1.00 93.88 88 ALA A N 1
ATOM 629 C CA . ALA A 1 88 ? 5.632 9.539 1.642 1.00 93.88 88 ALA A CA 1
ATOM 630 C C . ALA A 1 88 ? 6.330 8.403 0.884 1.00 93.88 88 ALA A C 1
ATOM 632 O O . ALA A 1 88 ? 6.872 8.638 -0.189 1.00 93.88 88 ALA A O 1
ATOM 633 N N . SER A 1 89 ? 6.268 7.167 1.385 1.00 91.50 89 SER A N 1
ATOM 634 C CA . SER A 1 89 ? 6.800 5.988 0.700 1.00 91.50 89 SER A CA 1
ATOM 635 C C . SER A 1 89 ? 6.079 5.721 -0.620 1.00 91.50 89 SER A C 1
ATOM 637 O O . SER A 1 89 ? 6.733 5.574 -1.647 1.00 91.50 89 SER A O 1
ATOM 639 N N . ALA A 1 90 ? 4.742 5.690 -0.623 1.00 91.44 90 ALA A N 1
ATOM 640 C CA . ALA A 1 90 ? 3.974 5.399 -1.833 1.00 91.44 90 ALA A CA 1
ATOM 641 C C . ALA A 1 90 ? 4.153 6.488 -2.904 1.00 91.44 90 ALA A C 1
ATOM 643 O O . ALA A 1 90 ? 4.495 6.181 -4.045 1.00 91.44 90 ALA A O 1
ATOM 644 N N . LEU A 1 91 ? 3.975 7.761 -2.535 1.00 93.00 91 LEU A N 1
ATOM 645 C CA . LEU A 1 91 ? 4.159 8.889 -3.453 1.00 93.00 91 LEU A CA 1
ATOM 646 C C . LEU A 1 91 ? 5.619 9.039 -3.876 1.00 93.00 91 LEU A C 1
ATOM 648 O O . LEU A 1 91 ? 5.893 9.305 -5.044 1.00 93.00 91 LEU A O 1
ATOM 652 N N . GLY A 1 92 ? 6.552 8.836 -2.947 1.00 91.06 92 GLY A N 1
ATOM 653 C CA . GLY A 1 92 ? 7.985 8.868 -3.207 1.00 91.06 92 GLY A CA 1
ATOM 654 C C . GLY A 1 92 ? 8.388 7.844 -4.258 1.00 91.06 92 GLY A C 1
ATOM 655 O O . GLY A 1 92 ? 9.055 8.208 -5.216 1.00 91.06 92 GLY A O 1
ATOM 656 N N . VAL A 1 93 ? 7.914 6.599 -4.154 1.00 91.81 93 VAL A N 1
ATOM 657 C CA . VAL A 1 93 ? 8.195 5.551 -5.148 1.00 91.81 93 VAL A CA 1
ATOM 658 C C . VAL A 1 93 ? 7.558 5.866 -6.502 1.00 91.81 93 VAL A C 1
ATOM 660 O O . VAL A 1 93 ? 8.234 5.743 -7.518 1.00 91.81 93 VAL A O 1
ATOM 663 N N . VAL A 1 94 ? 6.303 6.331 -6.543 1.00 91.88 94 VAL A N 1
ATOM 664 C CA . VAL A 1 94 ? 5.661 6.770 -7.801 1.00 91.88 94 VAL A CA 1
ATOM 665 C C . VAL A 1 94 ? 6.480 7.876 -8.473 1.00 91.88 94 VAL A C 1
ATOM 667 O O . VAL A 1 94 ? 6.762 7.808 -9.668 1.00 91.88 94 VAL A O 1
ATOM 670 N N . THR A 1 95 ? 6.900 8.872 -7.693 1.00 91.62 95 THR A N 1
ATOM 671 C CA . THR A 1 95 ? 7.670 10.024 -8.176 1.00 91.62 95 THR A CA 1
ATOM 672 C C . THR A 1 95 ? 9.055 9.593 -8.647 1.00 91.62 95 THR A C 1
ATOM 674 O O . THR A 1 95 ? 9.499 10.003 -9.714 1.00 91.62 95 THR A O 1
ATOM 677 N N . LEU A 1 96 ? 9.721 8.719 -7.892 1.00 91.69 96 LEU A N 1
ATOM 678 C CA . LEU A 1 96 ? 11.036 8.184 -8.222 1.00 91.69 96 LEU A CA 1
ATOM 679 C C . LEU A 1 96 ? 10.997 7.387 -9.530 1.00 91.69 96 LEU A C 1
ATOM 681 O O . LEU A 1 96 ? 11.848 7.588 -10.388 1.00 91.69 96 LEU A O 1
ATOM 685 N N . VAL A 1 97 ? 9.989 6.532 -9.717 1.00 89.75 97 VAL A N 1
ATOM 686 C CA . VAL A 1 97 ? 9.797 5.758 -10.955 1.00 89.75 97 VAL A CA 1
ATOM 687 C C . VAL A 1 97 ? 9.502 6.668 -12.147 1.00 89.75 97 VAL A C 1
ATOM 689 O O . VAL A 1 97 ? 10.016 6.419 -13.234 1.00 89.75 97 VAL A O 1
ATOM 692 N N . ALA A 1 98 ? 8.722 7.736 -11.958 1.00 90.31 98 ALA A N 1
ATOM 693 C CA . ALA A 1 98 ? 8.445 8.701 -13.019 1.00 90.31 98 ALA A CA 1
ATOM 694 C C . ALA A 1 98 ? 9.691 9.519 -13.409 1.00 90.31 98 ALA A C 1
ATOM 696 O O . ALA A 1 98 ? 9.975 9.672 -14.593 1.00 90.31 98 ALA A O 1
ATOM 697 N N . LEU A 1 99 ? 10.451 10.018 -12.427 1.00 91.06 99 LEU A N 1
ATOM 698 C CA . LEU A 1 99 ? 11.630 10.863 -12.658 1.00 91.06 99 LEU A CA 1
ATOM 699 C C . LEU A 1 99 ? 12.850 10.074 -13.145 1.00 91.06 99 LEU A C 1
ATOM 701 O O . LEU A 1 99 ? 13.627 10.580 -13.950 1.00 91.06 99 LEU A O 1
ATOM 705 N N . LEU A 1 100 ? 13.035 8.844 -12.663 1.00 90.44 100 LEU A N 1
ATOM 706 C CA . LEU A 1 100 ? 14.138 7.964 -13.055 1.00 90.44 100 LEU A CA 1
ATOM 707 C C . LEU A 1 100 ? 13.689 6.880 -14.036 1.00 90.44 100 LEU A C 1
ATOM 709 O O . LEU A 1 100 ? 14.331 5.834 -14.127 1.00 90.44 100 LEU A O 1
ATOM 713 N N . TYR A 1 101 ? 12.625 7.129 -14.802 1.00 88.75 101 TYR A N 1
ATOM 714 C CA . TYR A 1 101 ? 12.139 6.190 -15.811 1.00 88.75 101 TYR A CA 1
ATOM 715 C C . TYR A 1 101 ? 13.256 5.756 -16.770 1.00 88.75 101 TYR A C 1
ATOM 717 O O . TYR A 1 101 ? 13.402 4.572 -17.069 1.00 88.75 101 TYR A O 1
ATOM 725 N N . ASP A 1 102 ? 14.121 6.693 -17.168 1.00 86.94 102 ASP A N 1
ATOM 726 C CA . ASP A 1 102 ? 15.238 6.404 -18.066 1.00 86.94 102 ASP A CA 1
ATOM 727 C C . ASP A 1 102 ? 16.325 5.514 -17.464 1.00 86.94 102 ASP A C 1
ATOM 729 O O . ASP A 1 102 ? 17.075 4.887 -18.210 1.00 86.94 102 ASP A O 1
ATOM 733 N N . ARG A 1 103 ? 16.384 5.415 -16.134 1.00 86.69 103 ARG A N 1
ATOM 734 C CA . ARG A 1 103 ? 17.322 4.558 -15.399 1.00 86.69 103 ARG A CA 1
ATOM 735 C C . ARG A 1 103 ? 16.752 3.173 -15.096 1.00 86.69 103 ARG A C 1
ATOM 737 O O . ARG A 1 103 ? 17.472 2.351 -14.535 1.00 86.69 103 ARG A O 1
ATOM 744 N N . LEU A 1 104 ? 15.488 2.912 -15.434 1.00 84.31 104 LEU A N 1
ATOM 745 C CA . LEU A 1 104 ? 14.895 1.591 -15.257 1.00 84.31 104 LEU A CA 1
ATOM 746 C C . LEU A 1 104 ? 15.491 0.584 -16.254 1.00 84.31 104 LEU A C 1
ATOM 748 O O . LEU A 1 104 ? 15.811 0.968 -17.386 1.00 84.31 104 LEU A O 1
ATOM 752 N N . PRO A 1 105 ? 15.582 -0.703 -15.868 1.00 83.69 105 PRO A N 1
ATOM 753 C CA . PRO A 1 105 ? 15.995 -1.771 -16.770 1.00 83.69 105 PRO A CA 1
ATOM 754 C C . PRO A 1 105 ? 15.131 -1.820 -18.035 1.00 83.69 105 PRO A C 1
ATOM 756 O O . PRO A 1 105 ? 13.934 -1.535 -17.994 1.00 83.69 105 PRO A O 1
ATOM 759 N N . GLU A 1 106 ? 15.724 -2.242 -19.152 1.00 83.81 106 GLU A N 1
ATOM 760 C CA . GLU A 1 106 ? 15.018 -2.384 -20.436 1.00 83.81 106 GLU A CA 1
ATOM 761 C C . GLU A 1 106 ? 13.884 -3.415 -20.390 1.00 83.81 106 GLU A C 1
ATOM 763 O O . GLU A 1 106 ? 12.921 -3.311 -21.148 1.00 83.81 106 GLU A O 1
ATOM 768 N N . LEU A 1 107 ? 13.986 -4.391 -19.486 1.00 81.81 107 LEU A N 1
ATOM 769 C CA . LEU A 1 107 ? 12.983 -5.420 -19.254 1.00 81.81 107 LEU A CA 1
ATOM 770 C C . LEU A 1 107 ? 12.428 -5.291 -17.839 1.00 81.81 107 LEU A C 1
ATOM 772 O O . LEU A 1 107 ? 13.152 -5.447 -16.854 1.00 81.81 107 LEU A O 1
ATOM 776 N N . LEU A 1 108 ? 11.122 -5.057 -17.744 1.00 81.06 108 LEU A N 1
ATOM 777 C CA . LEU A 1 108 ? 10.411 -4.986 -16.473 1.00 81.06 108 LEU A CA 1
ATOM 778 C C . LEU A 1 108 ? 9.643 -6.290 -16.219 1.00 81.06 108 LEU A C 1
ATOM 780 O O . LEU A 1 108 ? 9.082 -6.874 -17.153 1.00 81.06 108 LEU A O 1
ATOM 784 N N . PRO A 1 109 ? 9.596 -6.772 -14.966 1.00 71.88 109 PRO A N 1
ATOM 785 C CA . PRO A 1 109 ? 8.824 -7.952 -14.615 1.00 71.88 109 PRO A CA 1
ATOM 786 C C . PRO A 1 109 ? 7.329 -7.636 -14.721 1.00 71.88 109 PRO A C 1
ATOM 788 O O . PRO A 1 109 ? 6.810 -6.755 -14.040 1.00 71.88 109 PRO A O 1
ATOM 791 N N . VAL A 1 110 ? 6.626 -8.387 -15.564 1.00 72.00 110 VAL A N 1
ATOM 792 C CA . VAL A 1 110 ? 5.156 -8.383 -15.607 1.00 72.00 110 VAL A CA 1
ATOM 793 C C . VAL A 1 110 ? 4.625 -9.378 -14.587 1.00 72.00 110 VAL A C 1
ATOM 795 O O . VAL A 1 110 ? 3.687 -9.103 -13.841 1.00 72.00 110 VAL A O 1
ATOM 798 N N . THR A 1 111 ? 5.233 -10.560 -14.578 1.00 69.31 111 THR A N 1
ATOM 799 C CA . THR A 1 111 ? 4.974 -11.626 -13.618 1.00 69.31 111 THR A CA 1
ATOM 800 C C . THR A 1 111 ? 6.310 -12.174 -13.124 1.00 69.31 111 THR A C 1
ATOM 802 O O . THR A 1 111 ? 7.374 -11.808 -13.623 1.00 69.31 111 THR A O 1
ATOM 805 N N . ARG A 1 112 ? 6.283 -13.113 -12.171 1.00 62.25 112 ARG A N 1
ATOM 806 C CA . ARG A 1 112 ? 7.503 -13.835 -11.767 1.00 62.25 112 ARG A CA 1
ATOM 807 C C . ARG A 1 112 ? 8.169 -14.601 -12.915 1.00 62.25 112 ARG A C 1
ATOM 809 O O . ARG A 1 112 ? 9.367 -14.854 -12.846 1.00 62.25 112 ARG A O 1
ATOM 816 N N . TRP A 1 113 ? 7.406 -14.958 -13.944 1.00 64.06 113 TRP A N 1
ATOM 817 C CA . TRP A 1 113 ? 7.842 -15.836 -15.031 1.00 64.06 113 TRP A CA 1
ATOM 818 C C . TRP A 1 113 ? 7.924 -15.124 -16.381 1.00 64.06 113 TRP A C 1
ATOM 820 O O . TRP A 1 113 ? 8.350 -15.729 -17.358 1.00 64.06 113 TRP A O 1
ATOM 830 N N . SER A 1 114 ? 7.527 -13.851 -16.448 1.00 74.25 114 SER A N 1
ATOM 831 C CA . SER A 1 114 ? 7.526 -13.073 -17.683 1.00 74.25 114 SER A CA 1
ATOM 832 C C . SER A 1 114 ? 8.026 -11.651 -17.465 1.00 74.25 114 SER A C 1
ATOM 834 O O . SER A 1 114 ? 7.710 -10.984 -16.477 1.00 74.25 114 SER A O 1
ATOM 836 N N . SER A 1 115 ? 8.799 -11.184 -18.435 1.00 80.50 115 SER A N 1
ATOM 837 C CA . SER A 1 115 ? 9.265 -9.808 -18.554 1.00 80.50 115 SER A CA 1
ATOM 838 C C . SER A 1 115 ? 8.753 -9.212 -19.856 1.00 80.50 115 SER A C 1
ATOM 840 O O . SER A 1 115 ? 8.657 -9.925 -20.853 1.00 80.50 115 SER A O 1
ATOM 842 N N . ALA A 1 116 ? 8.461 -7.918 -19.851 1.00 81.88 116 ALA A N 1
ATOM 843 C CA . ALA A 1 116 ? 8.095 -7.169 -21.046 1.00 81.88 116 ALA A CA 1
ATOM 844 C C . ALA A 1 116 ? 9.041 -5.973 -21.235 1.00 81.88 116 ALA A C 1
ATOM 846 O O . ALA A 1 116 ? 9.679 -5.548 -20.261 1.00 81.88 116 ALA A O 1
ATOM 847 N N . PRO A 1 117 ? 9.149 -5.440 -22.467 1.00 83.62 117 PRO A N 1
ATOM 848 C CA . PRO A 1 117 ? 9.876 -4.204 -22.727 1.00 83.62 117 PRO A CA 1
ATOM 849 C C . PRO A 1 117 ? 9.405 -3.092 -21.792 1.00 83.62 117 PRO A C 1
ATOM 851 O O . PRO A 1 117 ? 8.214 -2.994 -21.480 1.00 83.62 117 PRO A O 1
ATOM 854 N N . ARG A 1 118 ? 10.334 -2.251 -21.329 1.00 84.81 118 ARG A N 1
ATOM 855 C CA . ARG A 1 118 ? 9.981 -1.157 -20.426 1.00 84.81 118 ARG A CA 1
ATOM 856 C C . ARG A 1 118 ? 8.967 -0.245 -21.117 1.00 84.81 118 ARG A C 1
ATOM 858 O O . ARG A 1 118 ? 9.199 0.274 -22.208 1.00 84.81 118 ARG A O 1
ATOM 865 N N . SER A 1 119 ? 7.850 -0.027 -20.444 1.00 87.25 119 SER A N 1
ATOM 866 C CA . SER A 1 119 ? 6.871 0.987 -20.802 1.00 87.25 119 SER A CA 1
ATOM 867 C C . SER A 1 119 ? 6.515 1.768 -19.547 1.00 87.25 119 SER A C 1
ATOM 869 O O . SER A 1 119 ? 6.552 1.237 -18.433 1.00 87.25 119 SER A O 1
ATOM 871 N N . LEU A 1 120 ? 6.178 3.045 -19.706 1.00 84.94 120 LEU A N 1
ATOM 872 C CA . LEU A 1 120 ? 5.852 3.911 -18.573 1.00 84.94 120 LEU A CA 1
ATOM 873 C C . LEU A 1 120 ? 4.613 3.404 -17.821 1.00 84.94 120 LEU A C 1
ATOM 875 O O . LEU A 1 120 ? 4.568 3.445 -16.594 1.00 84.94 120 LEU A O 1
ATOM 879 N N . LEU A 1 121 ? 3.651 2.832 -18.551 1.00 84.81 121 LEU A N 1
ATOM 880 C CA . LEU A 1 121 ? 2.481 2.174 -17.974 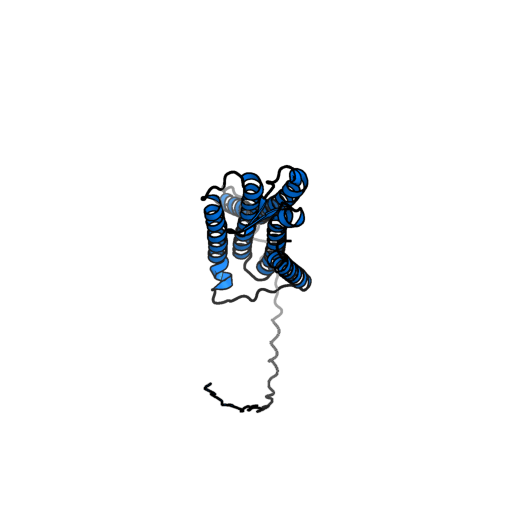1.00 84.81 121 LEU A CA 1
ATOM 881 C C . LEU A 1 121 ? 2.871 0.964 -17.117 1.00 84.81 121 LEU A C 1
ATOM 883 O O . LEU A 1 121 ? 2.369 0.821 -16.003 1.00 84.81 121 LEU A O 1
ATOM 887 N N . LEU A 1 122 ? 3.790 0.122 -17.597 1.00 84.12 122 LEU A N 1
ATOM 888 C CA . LEU A 1 122 ? 4.248 -1.051 -16.855 1.00 84.12 122 LEU A CA 1
ATOM 889 C C . LEU A 1 122 ? 5.082 -0.663 -15.626 1.00 84.12 122 LEU A C 1
ATOM 891 O O . LEU A 1 122 ? 4.896 -1.242 -14.556 1.00 84.12 122 LEU A O 1
ATOM 895 N N . ALA A 1 123 ? 5.936 0.354 -15.752 1.00 85.75 123 ALA A N 1
ATOM 896 C CA . ALA A 1 123 ? 6.743 0.881 -14.655 1.00 85.75 123 ALA A CA 1
ATOM 897 C C . ALA A 1 123 ? 5.877 1.468 -13.531 1.00 85.75 123 ALA A C 1
ATOM 899 O O . ALA A 1 123 ? 6.110 1.193 -12.355 1.00 85.75 123 ALA A O 1
ATOM 900 N N . LEU A 1 124 ? 4.843 2.241 -13.882 1.00 89.25 124 LEU A N 1
ATOM 901 C CA . LEU A 1 124 ? 3.949 2.877 -12.911 1.00 89.25 124 LEU A CA 1
ATOM 902 C C . LEU A 1 124 ? 2.882 1.937 -12.350 1.00 89.25 124 LEU A C 1
ATOM 904 O O . LEU A 1 124 ? 2.276 2.264 -11.328 1.00 89.25 124 LEU A O 1
ATOM 908 N N . ARG A 1 125 ? 2.659 0.769 -12.957 1.00 88.44 125 ARG A N 1
ATOM 909 C CA . ARG A 1 125 ? 1.649 -0.202 -12.519 1.00 88.44 125 ARG A CA 1
ATOM 910 C C . ARG A 1 125 ? 1.832 -0.615 -11.059 1.00 88.44 125 ARG A C 1
ATOM 912 O O . ARG A 1 125 ? 0.900 -0.488 -10.267 1.00 88.44 125 ARG A O 1
ATOM 919 N N . VAL A 1 126 ? 3.025 -1.089 -10.697 1.00 87.38 126 VAL A N 1
ATOM 920 C CA . VAL A 1 126 ? 3.322 -1.582 -9.339 1.00 87.38 126 VAL A CA 1
ATOM 921 C C . VAL A 1 126 ? 3.239 -0.451 -8.296 1.00 87.38 126 VAL A C 1
ATOM 923 O O . VAL A 1 126 ? 2.494 -0.603 -7.323 1.00 87.38 126 VAL A O 1
ATOM 926 N N . PRO A 1 127 ? 3.873 0.723 -8.500 1.00 90.75 127 PRO A N 1
ATOM 927 C CA . PRO A 1 127 ? 3.676 1.885 -7.631 1.00 90.75 127 PRO A CA 1
ATOM 928 C C . PRO A 1 127 ? 2.204 2.306 -7.489 1.00 90.75 127 PRO A C 1
ATOM 930 O O . PRO A 1 127 ? 1.751 2.607 -6.384 1.00 90.75 127 PRO A O 1
ATOM 933 N N . SER A 1 128 ? 1.427 2.266 -8.577 1.00 91.06 128 SER A N 1
ATOM 934 C CA . SER A 1 128 ? 0.001 2.622 -8.563 1.00 91.06 128 SER A CA 1
ATOM 935 C C . SER A 1 128 ? -0.837 1.637 -7.749 1.00 91.06 128 SER A C 1
ATOM 937 O O . SER A 1 128 ? -1.731 2.056 -7.016 1.00 91.06 128 SER A O 1
ATOM 939 N N . ILE A 1 129 ? -0.528 0.337 -7.808 1.00 91.00 129 ILE A N 1
ATOM 940 C CA . ILE A 1 129 ? -1.169 -0.682 -6.962 1.00 91.00 129 ILE A CA 1
ATOM 941 C C . ILE A 1 129 ? -0.924 -0.376 -5.481 1.00 91.00 129 ILE A C 1
ATOM 943 O O . ILE A 1 129 ? -1.856 -0.449 -4.676 1.00 91.00 129 ILE A O 1
ATOM 947 N N . ASN A 1 130 ? 0.299 0.006 -5.107 1.00 92.25 130 ASN A N 1
ATOM 948 C CA . ASN A 1 130 ? 0.612 0.380 -3.726 1.00 92.25 130 ASN A CA 1
ATOM 949 C C . ASN A 1 130 ? -0.130 1.642 -3.285 1.00 92.25 130 ASN A C 1
ATOM 951 O O . ASN A 1 130 ? -0.679 1.669 -2.183 1.00 92.25 130 ASN A O 1
ATOM 955 N N . LEU A 1 131 ? -0.219 2.648 -4.157 1.00 93.06 131 LEU A N 1
ATOM 956 C CA . LEU A 1 131 ? -0.976 3.867 -3.883 1.00 93.06 131 LEU A CA 1
ATOM 957 C C . LEU A 1 131 ? -2.474 3.577 -3.690 1.00 93.06 131 LEU A C 1
ATOM 959 O O . LEU A 1 131 ? -3.068 4.030 -2.715 1.00 93.06 131 LEU A O 1
ATOM 963 N N . MET A 1 132 ? -3.083 2.767 -4.561 1.00 92.75 132 MET A N 1
ATOM 964 C CA . MET A 1 132 ? -4.499 2.393 -4.437 1.00 92.75 132 MET A CA 1
ATOM 965 C C . MET A 1 132 ? -4.763 1.520 -3.206 1.00 92.75 132 MET A C 1
ATOM 967 O O . MET A 1 132 ? -5.779 1.684 -2.531 1.00 92.75 132 MET A O 1
ATOM 971 N N . SER A 1 133 ? -3.824 0.638 -2.857 1.00 92.94 133 SER A N 1
ATOM 972 C CA . SER A 1 133 ? -3.886 -0.148 -1.619 1.00 92.94 133 SER A CA 1
ATOM 973 C C . SER A 1 133 ? -3.832 0.752 -0.382 1.00 92.94 133 SER A C 1
ATOM 975 O O . SER A 1 133 ? -4.584 0.539 0.567 1.00 92.94 133 SER A O 1
ATOM 977 N N . LEU A 1 134 ? -2.994 1.792 -0.402 1.00 93.50 134 LEU A N 1
ATOM 978 C CA . LEU A 1 134 ? -2.922 2.785 0.667 1.00 93.50 134 LEU A CA 1
ATOM 979 C C . LEU A 1 134 ? -4.234 3.572 0.803 1.00 93.50 134 LEU A C 1
ATOM 981 O O . LEU A 1 134 ? -4.726 3.742 1.916 1.00 93.50 134 LEU A O 1
ATOM 985 N N . VAL A 1 135 ? -4.842 3.993 -0.312 1.00 92.75 135 VAL A N 1
ATOM 986 C CA . VAL A 1 135 ? -6.162 4.654 -0.323 1.00 92.75 135 VAL A CA 1
ATOM 987 C C . VAL A 1 135 ? -7.246 3.748 0.276 1.00 92.75 135 VAL A C 1
ATOM 989 O O . VAL A 1 135 ? -8.086 4.210 1.051 1.00 92.75 135 VAL A O 1
ATOM 992 N N . LEU A 1 136 ? -7.214 2.448 -0.026 1.00 92.69 136 LEU A N 1
ATOM 993 C CA . LEU A 1 136 ? -8.143 1.481 0.556 1.00 92.69 136 LEU A CA 1
ATOM 994 C C . LEU A 1 136 ? -7.937 1.326 2.073 1.00 92.69 136 LEU A C 1
ATOM 996 O O . LEU A 1 136 ? -8.911 1.332 2.828 1.00 92.69 136 LEU A O 1
ATOM 1000 N N . ILE A 1 137 ? -6.684 1.233 2.531 1.00 92.38 137 ILE A N 1
ATOM 1001 C CA . ILE A 1 137 ? -6.335 1.168 3.962 1.00 92.38 137 ILE A CA 1
ATOM 1002 C C . ILE A 1 137 ? -6.762 2.450 4.684 1.00 92.38 137 ILE A C 1
ATOM 1004 O O . ILE A 1 137 ? -7.258 2.393 5.807 1.00 92.38 137 ILE A O 1
ATOM 1008 N N . GLU A 1 138 ? -6.635 3.606 4.041 1.00 91.75 138 GLU A N 1
ATOM 1009 C CA . GLU A 1 138 ? -7.099 4.887 4.565 1.00 91.75 138 GLU A CA 1
ATOM 1010 C C . GLU A 1 138 ? -8.621 4.879 4.787 1.00 91.75 138 GLU A C 1
ATOM 1012 O O . GLU A 1 138 ? -9.079 5.196 5.886 1.00 91.75 138 GLU A O 1
ATOM 1017 N N . ALA A 1 139 ? -9.409 4.448 3.796 1.00 89.44 139 ALA A N 1
ATOM 1018 C CA . ALA A 1 139 ? -10.862 4.329 3.943 1.00 89.44 139 ALA A CA 1
ATOM 1019 C C . ALA A 1 139 ? -11.247 3.320 5.041 1.00 89.44 139 ALA A C 1
ATOM 1021 O O . ALA A 1 139 ? -12.119 3.594 5.867 1.00 89.44 139 ALA A O 1
ATOM 1022 N N . LEU A 1 140 ? -10.556 2.177 5.095 1.00 89.06 140 LEU A N 1
ATOM 1023 C CA . LEU A 1 140 ? -10.787 1.140 6.098 1.00 89.06 140 LEU A CA 1
ATOM 1024 C C . LEU A 1 140 ? -10.432 1.612 7.514 1.00 89.06 140 LEU A C 1
ATOM 1026 O O . LEU A 1 140 ? -11.194 1.378 8.448 1.00 89.06 140 LEU A O 1
ATOM 1030 N N . SER A 1 141 ? -9.301 2.297 7.686 1.00 88.00 141 SER A N 1
ATOM 1031 C CA . SER A 1 141 ? -8.850 2.791 8.991 1.00 88.00 141 SER A CA 1
ATOM 1032 C C . SER A 1 141 ? -9.817 3.819 9.577 1.00 88.00 141 SER A C 1
ATOM 1034 O O . SER A 1 141 ? -10.114 3.757 10.767 1.00 88.00 141 SER A O 1
ATOM 1036 N N . ARG A 1 142 ? -10.386 4.709 8.752 1.00 87.56 142 ARG A N 1
ATOM 1037 C CA . ARG A 1 142 ? -11.417 5.664 9.190 1.00 87.56 142 ARG A CA 1
ATOM 1038 C C . ARG A 1 142 ? -12.688 4.958 9.650 1.00 87.56 142 ARG A C 1
ATOM 1040 O O . ARG A 1 142 ? -13.206 5.272 10.721 1.00 87.56 142 ARG A O 1
ATOM 1047 N N . ALA A 1 143 ? -13.144 3.964 8.890 1.00 86.69 143 ALA A N 1
ATOM 1048 C CA . ALA A 1 143 ? -14.311 3.169 9.257 1.00 86.69 143 ALA A CA 1
ATOM 1049 C C . ALA A 1 143 ? -14.075 2.359 10.550 1.00 86.69 143 ALA A C 1
ATOM 1051 O O . ALA A 1 143 ? -14.959 2.279 11.407 1.00 86.69 143 ALA A O 1
ATOM 1052 N N . LEU A 1 144 ? -12.869 1.810 10.739 1.00 85.50 144 LEU A N 1
ATOM 1053 C CA . LEU A 1 144 ? -12.471 1.097 11.959 1.00 85.50 144 LEU A CA 1
ATOM 1054 C C . LEU A 1 144 ? -12.408 2.024 13.177 1.00 85.50 144 LEU A C 1
ATOM 1056 O O . LEU A 1 144 ? -12.973 1.701 14.217 1.00 85.50 144 LEU A O 1
ATOM 1060 N N . LEU A 1 145 ? -11.780 3.194 13.050 1.00 84.75 145 LEU A N 1
ATOM 1061 C CA . LEU A 1 145 ? -11.678 4.175 14.137 1.00 84.75 145 LEU A CA 1
ATOM 1062 C C . LEU A 1 145 ? -13.045 4.703 14.592 1.00 84.75 145 LEU A C 1
ATOM 1064 O O . LEU A 1 145 ? -13.177 5.122 15.737 1.00 84.75 145 LEU A O 1
ATOM 1068 N N . ARG A 1 146 ? -14.056 4.673 13.716 1.00 82.81 146 ARG A N 1
ATOM 1069 C CA . ARG A 1 146 ? -15.439 5.034 14.053 1.00 82.81 146 ARG A CA 1
ATOM 1070 C C . ARG A 1 146 ? -16.189 3.919 14.784 1.00 82.81 146 ARG A C 1
ATOM 1072 O O . ARG A 1 146 ? -17.050 4.208 15.604 1.00 82.81 146 ARG A O 1
ATOM 1079 N N . SER A 1 147 ? -15.920 2.663 14.436 1.00 80.56 147 SER A N 1
ATOM 1080 C CA . SER A 1 147 ? -16.739 1.516 14.855 1.00 80.56 147 SER A CA 1
ATOM 1081 C C . SER A 1 147 ? -16.186 0.746 16.052 1.00 80.56 147 SER A C 1
ATOM 1083 O O . SER A 1 147 ? -16.940 -0.005 16.659 1.00 80.56 147 SER A O 1
ATOM 1085 N N . SER A 1 148 ? -14.912 0.941 16.405 1.00 79.19 148 SER A N 1
ATOM 1086 C CA . SER A 1 148 ? -14.186 0.132 17.390 1.00 79.19 148 SER A CA 1
ATOM 1087 C C . SER A 1 148 ? -13.567 0.973 18.513 1.00 79.19 148 SER A C 1
ATOM 1089 O O . SER A 1 148 ? -13.286 2.156 18.306 1.00 79.19 148 SER A O 1
ATOM 1091 N N . PRO A 1 149 ? -13.262 0.370 19.686 1.00 77.94 149 PRO A N 1
ATOM 1092 C CA . PRO A 1 149 ? -12.402 0.984 20.693 1.00 77.94 149 PRO A CA 1
ATOM 1093 C C . PRO A 1 149 ? -11.145 1.604 20.075 1.00 77.94 149 PRO A C 1
ATOM 1095 O O . PRO A 1 149 ? -10.442 0.968 19.280 1.00 77.94 149 PRO A O 1
ATOM 1098 N N . GLN A 1 150 ? -10.868 2.852 20.457 1.00 77.44 150 GLN A N 1
ATOM 1099 C CA . GLN A 1 150 ? -9.885 3.703 19.787 1.00 77.44 150 GLN A CA 1
ATOM 1100 C C . GLN A 1 150 ? -8.469 3.108 19.806 1.00 77.44 150 GLN A C 1
ATOM 1102 O O . GLN A 1 150 ? -7.776 3.174 18.795 1.00 77.44 150 GLN A O 1
ATOM 1107 N N . ALA A 1 151 ? -8.063 2.468 20.906 1.00 78.25 151 ALA A N 1
ATOM 1108 C CA . ALA A 1 151 ? -6.732 1.872 21.039 1.00 78.25 151 ALA A CA 1
ATOM 1109 C C . ALA A 1 151 ? -6.505 0.673 20.096 1.00 78.25 151 ALA A C 1
ATOM 1111 O O . ALA A 1 151 ? -5.464 0.592 19.440 1.00 78.25 151 ALA A O 1
ATOM 1112 N N . ASP A 1 152 ? -7.483 -0.233 19.979 1.00 81.94 152 ASP A N 1
ATOM 1113 C CA . ASP A 1 152 ? -7.368 -1.416 19.116 1.00 81.94 152 ASP A CA 1
ATOM 1114 C C . ASP A 1 152 ? -7.410 -1.006 17.638 1.00 81.94 152 ASP A C 1
ATOM 1116 O O . ASP A 1 152 ? -6.559 -1.422 16.849 1.00 81.94 152 ASP A O 1
ATOM 1120 N N . ALA A 1 153 ? -8.331 -0.108 17.268 1.00 84.00 153 ALA A N 1
ATOM 1121 C CA . ALA A 1 153 ? -8.437 0.406 15.903 1.00 84.00 153 ALA A CA 1
ATOM 1122 C C . ALA A 1 153 ? -7.178 1.177 15.466 1.00 84.00 153 ALA A C 1
ATOM 1124 O O . ALA A 1 153 ? -6.711 1.001 14.339 1.00 84.00 153 ALA A O 1
ATOM 1125 N N . GLN A 1 154 ? -6.584 1.979 16.358 1.00 86.31 154 GLN A N 1
ATOM 1126 C CA . GLN A 1 154 ? -5.303 2.646 16.101 1.00 86.31 154 GLN A CA 1
ATOM 1127 C C . GLN A 1 154 ? -4.168 1.641 15.909 1.00 86.31 154 GL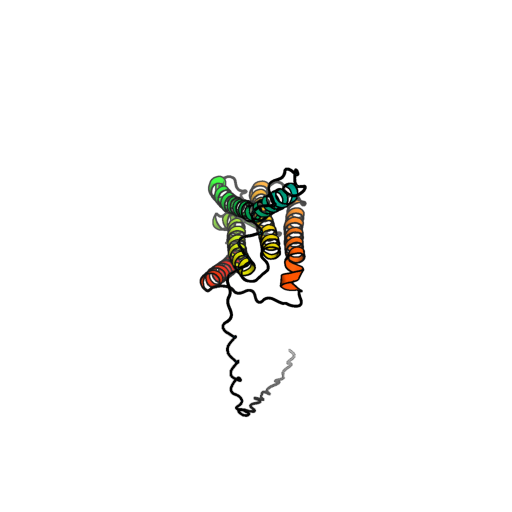N A C 1
ATOM 1129 O O . GLN A 1 154 ? -3.366 1.809 14.990 1.00 86.31 154 GLN A O 1
ATOM 1134 N N . GLY A 1 155 ? -4.107 0.582 16.721 1.00 86.06 155 GLY A N 1
ATOM 1135 C CA . GLY A 1 155 ? -3.111 -0.481 16.571 1.00 86.06 155 GLY A CA 1
ATOM 1136 C C . GLY A 1 155 ? -3.212 -1.198 15.222 1.00 86.06 155 GLY A C 1
ATOM 1137 O O . GLY A 1 155 ? -2.201 -1.373 14.542 1.00 86.06 155 GLY A O 1
ATOM 1138 N N . VAL A 1 156 ? -4.431 -1.554 14.804 1.00 87.62 156 VAL A N 1
ATOM 1139 C CA . VAL A 1 156 ? -4.697 -2.169 13.492 1.00 87.62 156 VAL A CA 1
ATOM 1140 C C . VAL A 1 156 ? -4.296 -1.229 12.358 1.00 87.62 156 VAL A C 1
ATOM 1142 O O . VAL A 1 156 ? -3.541 -1.627 11.474 1.00 87.62 156 VAL A O 1
ATOM 1145 N N . ALA A 1 157 ? -4.756 0.025 12.393 1.00 88.44 157 ALA A N 1
ATOM 1146 C CA . ALA A 1 157 ? -4.448 1.010 11.360 1.00 88.44 157 ALA A CA 1
ATOM 1147 C C . ALA A 1 157 ? -2.936 1.239 11.230 1.00 88.44 157 ALA A C 1
ATOM 1149 O O . ALA A 1 157 ? -2.400 1.187 10.128 1.00 88.44 157 ALA A O 1
ATOM 1150 N N . THR A 1 158 ? -2.239 1.415 12.355 1.00 89.62 158 THR A N 1
ATOM 1151 C CA . THR A 1 158 ? -0.780 1.611 12.400 1.00 89.62 158 THR A CA 1
ATOM 1152 C C . THR A 1 158 ? -0.044 0.435 11.759 1.00 89.62 158 THR A C 1
ATOM 1154 O O . THR A 1 158 ? 0.841 0.642 10.929 1.00 89.62 158 THR A O 1
ATOM 1157 N N . ALA A 1 159 ? -0.435 -0.800 12.094 1.00 90.88 159 ALA A N 1
ATOM 1158 C CA . ALA A 1 159 ? 0.156 -1.998 11.506 1.00 90.88 159 ALA A CA 1
ATOM 1159 C C . ALA A 1 159 ? -0.064 -2.047 9.987 1.00 90.88 159 ALA A C 1
ATOM 1161 O O . ALA A 1 159 ? 0.886 -2.273 9.239 1.00 90.88 159 ALA A O 1
ATOM 1162 N N . LEU A 1 160 ? -1.283 -1.770 9.514 1.00 90.81 160 LEU A N 1
ATOM 1163 C CA . LEU A 1 160 ? -1.599 -1.764 8.083 1.00 90.81 160 LEU A CA 1
ATOM 1164 C C . LEU A 1 160 ? -0.834 -0.672 7.319 1.00 90.81 160 LEU A C 1
ATOM 1166 O O . LEU A 1 160 ? -0.256 -0.971 6.275 1.00 90.81 160 LEU A O 1
ATOM 1170 N N . PHE A 1 161 ? -0.769 0.556 7.848 1.00 92.81 161 PHE A N 1
ATOM 1171 C CA . PHE A 1 161 ? -0.018 1.659 7.235 1.00 92.81 161 PHE A CA 1
ATOM 1172 C C . PHE A 1 161 ? 1.481 1.362 7.152 1.00 92.81 161 PHE A C 1
ATOM 1174 O O . PHE A 1 161 ? 2.099 1.571 6.108 1.00 92.81 161 PHE A O 1
ATOM 1181 N N . LEU A 1 162 ? 2.070 0.818 8.220 1.00 92.25 162 LEU A N 1
ATOM 1182 C CA . LEU A 1 162 ? 3.480 0.437 8.209 1.00 92.25 162 LEU A CA 1
ATOM 1183 C C . LEU A 1 162 ? 3.749 -0.680 7.191 1.00 92.25 162 LEU A C 1
ATOM 1185 O O . LEU A 1 162 ? 4.722 -0.614 6.444 1.00 92.25 162 LEU A O 1
ATOM 1189 N N . THR A 1 163 ? 2.854 -1.668 7.119 1.00 92.69 163 THR A N 1
ATOM 1190 C CA . THR A 1 163 ? 2.959 -2.795 6.181 1.00 92.69 163 THR A CA 1
ATOM 1191 C C . THR A 1 163 ? 2.954 -2.317 4.736 1.00 92.69 163 THR A C 1
ATOM 1193 O O . THR A 1 163 ? 3.830 -2.697 3.960 1.00 92.69 163 THR A O 1
ATOM 1196 N N . ILE A 1 164 ? 1.994 -1.461 4.367 1.00 92.12 164 ILE A N 1
ATOM 1197 C CA . ILE A 1 164 ? 1.901 -0.965 2.991 1.00 92.12 164 ILE A CA 1
ATOM 1198 C C . ILE A 1 164 ? 3.045 -0.006 2.649 1.00 92.12 164 ILE A C 1
ATOM 1200 O O . ILE A 1 164 ? 3.561 -0.068 1.537 1.00 92.12 164 ILE A O 1
ATOM 1204 N N . GLY A 1 165 ? 3.496 0.820 3.601 1.00 90.44 165 GLY A N 1
ATOM 1205 C CA . GLY A 1 165 ? 4.659 1.692 3.416 1.00 90.44 165 GLY A CA 1
ATOM 1206 C C . GLY A 1 165 ? 5.936 0.893 3.146 1.00 90.44 165 GLY A C 1
ATOM 1207 O O . GLY A 1 165 ? 6.628 1.144 2.162 1.00 90.44 165 GLY A O 1
ATOM 1208 N N . MET A 1 166 ? 6.199 -0.135 3.959 1.00 90.94 166 MET A N 1
ATOM 1209 C CA . MET A 1 166 ? 7.339 -1.037 3.762 1.00 90.94 166 MET A CA 1
ATOM 1210 C C . MET A 1 166 ? 7.240 -1.811 2.446 1.00 90.94 166 MET A C 1
ATOM 1212 O O . MET A 1 166 ? 8.223 -1.887 1.713 1.00 90.94 166 MET A O 1
ATOM 1216 N N . LYS A 1 167 ? 6.057 -2.338 2.104 1.00 91.56 167 LYS A N 1
ATOM 1217 C CA . LYS A 1 167 ? 5.821 -3.015 0.819 1.00 91.56 167 LYS A CA 1
ATOM 1218 C C . LYS A 1 167 ? 6.131 -2.094 -0.362 1.00 91.56 167 LYS A C 1
ATOM 1220 O O . LYS A 1 167 ? 6.842 -2.509 -1.271 1.00 91.56 167 LYS A O 1
ATOM 1225 N N . ALA A 1 168 ? 5.649 -0.850 -0.327 1.00 90.00 168 ALA A N 1
ATOM 1226 C CA . ALA A 1 168 ? 5.895 0.125 -1.384 1.00 90.00 168 ALA A CA 1
ATOM 1227 C C . ALA A 1 168 ? 7.392 0.403 -1.573 1.00 90.00 168 ALA A C 1
ATOM 1229 O O . ALA A 1 168 ? 7.861 0.428 -2.708 1.00 90.00 168 ALA A O 1
ATOM 1230 N N . LEU A 1 169 ? 8.148 0.558 -0.479 1.00 90.12 169 LEU A N 1
ATOM 1231 C CA . LEU A 1 169 ? 9.598 0.759 -0.539 1.00 90.12 169 LEU A CA 1
ATOM 1232 C C . LEU A 1 169 ? 10.341 -0.460 -1.089 1.00 90.12 169 LEU A C 1
ATOM 1234 O O . LEU A 1 169 ? 11.228 -0.290 -1.918 1.00 90.12 169 LEU A O 1
ATOM 1238 N N . ILE A 1 170 ? 9.988 -1.670 -0.645 1.00 87.75 170 ILE A N 1
ATOM 1239 C CA . ILE A 1 170 ? 10.639 -2.908 -1.096 1.00 87.75 170 ILE A CA 1
ATOM 1240 C C . ILE A 1 170 ? 10.395 -3.119 -2.594 1.00 87.75 170 ILE A C 1
ATOM 1242 O O . ILE A 1 170 ? 11.350 -3.332 -3.333 1.00 87.75 170 ILE A O 1
ATOM 1246 N N . GLU A 1 171 ? 9.146 -3.000 -3.055 1.00 86.44 171 GLU A N 1
ATOM 1247 C CA . GLU A 1 171 ? 8.814 -3.141 -4.482 1.00 86.44 171 GLU A CA 1
ATOM 1248 C C . GLU A 1 171 ? 9.424 -2.014 -5.320 1.00 86.44 171 GLU A C 1
ATOM 1250 O O . GLU A 1 171 ? 9.911 -2.252 -6.423 1.00 86.44 171 GLU A O 1
ATOM 1255 N N . GLY A 1 172 ? 9.448 -0.789 -4.787 1.00 85.50 172 GLY A N 1
ATOM 1256 C CA . GLY A 1 172 ? 10.128 0.338 -5.415 1.00 85.50 172 GLY A CA 1
ATOM 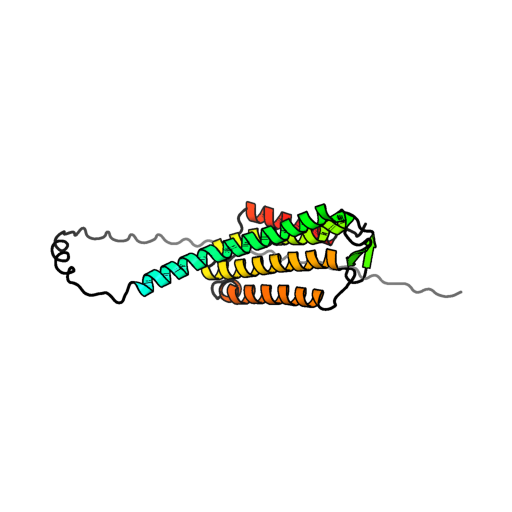1257 C C . GLY A 1 172 ? 11.621 0.074 -5.588 1.00 85.50 172 GLY A C 1
ATOM 1258 O O . GLY A 1 172 ? 12.143 0.229 -6.684 1.00 85.50 172 GLY A O 1
ATOM 1259 N N . ALA A 1 173 ? 12.304 -0.380 -4.536 1.00 85.12 173 ALA A N 1
ATOM 1260 C CA . ALA A 1 173 ? 13.720 -0.723 -4.592 1.00 85.12 173 ALA A CA 1
ATOM 1261 C C . ALA A 1 173 ? 13.989 -1.892 -5.552 1.00 85.12 173 ALA A C 1
ATOM 1263 O O . ALA A 1 173 ? 14.954 -1.842 -6.310 1.00 85.12 173 ALA A O 1
ATOM 1264 N N . GLU A 1 174 ? 13.126 -2.911 -5.572 1.00 83.25 174 GLU A N 1
ATOM 1265 C CA . GLU A 1 174 ? 13.231 -4.043 -6.498 1.00 83.25 174 GLU A CA 1
ATOM 1266 C C . GLU A 1 174 ? 13.173 -3.590 -7.964 1.00 83.25 174 GLU A C 1
ATOM 1268 O O . GLU A 1 174 ? 13.962 -4.074 -8.773 1.00 83.25 174 GLU A O 1
ATOM 1273 N N . LEU A 1 175 ? 12.329 -2.604 -8.299 1.00 81.00 175 LEU A N 1
ATOM 1274 C CA . LEU A 1 175 ? 12.263 -2.040 -9.655 1.00 81.00 175 LEU A CA 1
ATOM 1275 C C . LEU A 1 175 ? 13.598 -1.436 -10.127 1.00 81.00 175 LEU A C 1
ATOM 1277 O O . LEU A 1 175 ? 13.919 -1.502 -11.313 1.00 81.00 175 LEU A O 1
ATOM 1281 N N . PHE A 1 176 ? 14.398 -0.883 -9.214 1.00 79.44 176 PHE A N 1
ATOM 1282 C CA . PHE A 1 176 ? 15.719 -0.327 -9.532 1.00 79.44 176 PHE A CA 1
ATOM 1283 C C . PHE A 1 176 ? 16.856 -1.353 -9.394 1.00 79.44 176 PHE A C 1
ATOM 1285 O O . PHE A 1 176 ? 17.875 -1.235 -10.069 1.00 79.44 176 PHE A O 1
ATOM 1292 N N . LEU A 1 177 ? 16.684 -2.375 -8.550 1.00 74.88 177 LEU A N 1
ATOM 1293 C CA . LEU A 1 177 ? 17.680 -3.417 -8.250 1.00 74.88 177 LEU A CA 1
ATOM 1294 C C . LEU A 1 177 ? 17.489 -4.707 -9.068 1.00 74.88 177 LEU A C 1
ATOM 1296 O O . LEU A 1 177 ? 18.194 -5.693 -8.860 1.00 74.88 177 LEU A O 1
ATOM 1300 N N . LEU A 1 178 ? 16.564 -4.704 -10.026 1.00 61.22 178 LEU A N 1
ATOM 1301 C CA . LEU A 1 178 ? 16.265 -5.814 -10.936 1.00 61.22 178 LEU A CA 1
ATOM 1302 C C . LEU A 1 178 ? 17.471 -6.483 -11.633 1.00 61.22 178 LEU A C 1
ATOM 1304 O O . LEU A 1 178 ? 17.363 -7.688 -11.878 1.00 61.22 178 LEU A O 1
ATOM 1308 N N . PRO A 1 179 ? 18.619 -5.824 -11.909 1.00 53.00 179 PRO A N 1
ATOM 1309 C CA . PRO A 1 179 ? 19.789 -6.520 -12.454 1.00 53.00 179 PRO A CA 1
ATOM 1310 C C . PRO A 1 179 ? 20.368 -7.594 -11.517 1.00 53.00 179 PRO A C 1
ATOM 1312 O O . PRO A 1 179 ? 21.055 -8.501 -11.977 1.00 53.00 179 PRO A O 1
ATOM 1315 N N . THR A 1 180 ? 20.087 -7.525 -10.212 1.00 56.47 180 THR A N 1
ATOM 1316 C CA . THR A 1 180 ? 20.731 -8.337 -9.166 1.00 56.47 180 THR A CA 1
ATOM 1317 C C . THR A 1 180 ? 19.774 -9.286 -8.440 1.00 56.47 180 THR A C 1
ATOM 1319 O O . THR A 1 180 ? 20.106 -9.696 -7.330 1.00 56.47 180 THR A O 1
ATOM 1322 N N . ARG A 1 181 ? 18.615 -9.634 -9.046 1.00 61.38 181 ARG A N 1
ATOM 1323 C CA . ARG A 1 181 ? 17.528 -10.511 -8.522 1.00 61.38 181 ARG A CA 1
ATOM 1324 C C . ARG A 1 181 ? 17.945 -11.349 -7.307 1.00 61.38 181 ARG A C 1
ATOM 1326 O O . ARG A 1 181 ? 18.295 -12.524 -7.419 1.00 61.38 181 ARG A O 1
ATOM 1333 N N . SER A 1 182 ? 17.887 -10.734 -6.130 1.00 65.88 182 SER A N 1
ATOM 1334 C CA . SER A 1 182 ? 18.210 -11.430 -4.896 1.00 65.88 182 SER A CA 1
ATOM 1335 C C . SER A 1 182 ? 17.002 -12.282 -4.523 1.00 65.88 182 SER A C 1
ATOM 1337 O O . SER A 1 182 ? 15.901 -11.736 -4.396 1.00 65.88 182 SER A O 1
ATOM 1339 N N . PRO A 1 183 ? 17.167 -13.598 -4.298 1.00 73.25 183 PRO A N 1
ATOM 1340 C CA . PRO A 1 183 ? 16.062 -14.460 -3.886 1.00 73.25 183 PRO A CA 1
ATOM 1341 C C . PRO A 1 183 ? 15.466 -14.029 -2.537 1.00 73.25 183 PRO A C 1
ATOM 1343 O O . PRO A 1 183 ? 14.369 -14.457 -2.194 1.00 73.25 183 PRO A O 1
ATOM 1346 N N . LEU A 1 184 ? 16.154 -13.167 -1.780 1.00 79.00 184 LEU A N 1
ATOM 1347 C CA . LEU A 1 184 ? 15.723 -12.676 -0.474 1.00 79.00 184 LEU A CA 1
ATOM 1348 C C . LEU A 1 184 ? 14.615 -11.620 -0.551 1.00 79.00 184 LEU A C 1
ATOM 1350 O O . LEU A 1 184 ? 13.783 -11.571 0.348 1.00 79.00 184 LEU A O 1
ATOM 1354 N N . ILE A 1 185 ? 14.569 -10.799 -1.604 1.00 78.75 185 ILE A N 1
ATOM 1355 C CA . ILE A 1 185 ? 13.585 -9.710 -1.748 1.00 78.75 185 ILE A CA 1
ATOM 1356 C C . ILE A 1 185 ? 12.132 -10.220 -1.704 1.00 78.75 185 ILE A C 1
ATOM 1358 O O . ILE A 1 185 ? 11.357 -9.712 -0.889 1.00 78.75 185 ILE A O 1
ATOM 1362 N N . PRO A 1 186 ? 11.733 -11.257 -2.470 1.00 77.75 186 PRO A N 1
ATOM 1363 C CA . PRO A 1 186 ? 10.370 -11.775 -2.390 1.00 77.75 186 PRO A CA 1
ATOM 1364 C C . PRO A 1 186 ? 10.045 -12.373 -1.016 1.00 77.75 186 PRO A C 1
ATOM 1366 O O . PRO A 1 186 ? 8.909 -12.255 -0.562 1.00 77.75 186 PRO A O 1
ATOM 1369 N N . TRP A 1 187 ? 11.016 -12.988 -0.332 1.00 82.44 187 TRP A N 1
ATOM 1370 C CA . TRP A 1 187 ? 10.817 -13.493 1.030 1.00 82.44 187 TRP A CA 1
ATOM 1371 C C . TRP A 1 187 ? 10.672 -12.364 2.046 1.00 82.44 187 TRP A C 1
ATOM 1373 O O . TRP A 1 187 ? 9.806 -12.448 2.912 1.00 82.44 187 TRP A O 1
ATOM 1383 N N . ALA A 1 188 ? 11.450 -11.289 1.913 1.00 83.25 188 ALA A N 1
ATOM 1384 C CA . ALA A 1 188 ? 11.318 -10.092 2.736 1.00 83.25 188 ALA A CA 1
ATOM 1385 C C . ALA A 1 188 ? 9.944 -9.433 2.544 1.00 83.25 188 ALA A C 1
ATOM 1387 O O . ALA A 1 188 ? 9.308 -9.047 3.521 1.00 83.25 188 ALA A O 1
ATOM 1388 N N . LEU A 1 189 ? 9.447 -9.379 1.304 1.00 85.12 189 LEU A N 1
ATOM 1389 C CA . LEU A 1 189 ? 8.109 -8.879 0.999 1.00 85.12 189 LEU A CA 1
ATOM 1390 C C . LEU A 1 189 ? 7.015 -9.750 1.632 1.00 85.12 189 LEU A C 1
ATOM 1392 O O . LEU A 1 189 ? 6.111 -9.230 2.283 1.00 85.12 189 LEU A O 1
ATOM 1396 N N . VAL A 1 190 ? 7.114 -11.076 1.490 1.00 85.00 190 VAL A N 1
ATOM 1397 C CA . VAL A 1 190 ? 6.181 -12.018 2.127 1.00 85.00 190 VAL A CA 1
ATOM 1398 C C . VAL A 1 190 ? 6.223 -11.869 3.646 1.00 85.00 190 VAL A C 1
ATOM 1400 O O . VAL A 1 190 ? 5.171 -11.756 4.265 1.00 85.00 190 VAL A O 1
ATOM 1403 N N . ALA A 1 191 ? 7.410 -11.806 4.250 1.00 86.44 191 ALA A N 1
ATOM 1404 C CA . ALA A 1 191 ? 7.569 -11.632 5.689 1.00 86.44 191 ALA A CA 1
ATOM 1405 C C . ALA A 1 191 ? 6.978 -10.300 6.175 1.00 86.44 191 ALA A C 1
ATOM 1407 O O . ALA A 1 191 ? 6.272 -10.280 7.182 1.00 86.44 191 ALA A O 1
ATOM 1408 N N . ALA A 1 192 ? 7.200 -9.206 5.440 1.00 86.31 192 ALA A N 1
ATOM 1409 C CA . ALA A 1 192 ? 6.642 -7.897 5.761 1.00 86.31 192 ALA A CA 1
ATOM 1410 C C . ALA A 1 192 ? 5.108 -7.906 5.699 1.00 86.31 192 ALA A C 1
ATOM 1412 O O . ALA A 1 192 ? 4.453 -7.453 6.636 1.00 86.31 192 ALA A O 1
ATOM 1413 N N . VAL A 1 193 ? 4.527 -8.466 4.632 1.00 87.56 193 VAL A N 1
ATOM 1414 C CA . VAL A 1 193 ? 3.069 -8.525 4.453 1.00 87.56 193 VAL A CA 1
ATOM 1415 C C . VAL A 1 193 ? 2.424 -9.471 5.464 1.00 87.56 193 VAL A C 1
ATOM 1417 O O . VAL A 1 193 ? 1.483 -9.078 6.149 1.00 87.56 193 VAL A O 1
ATOM 1420 N N . 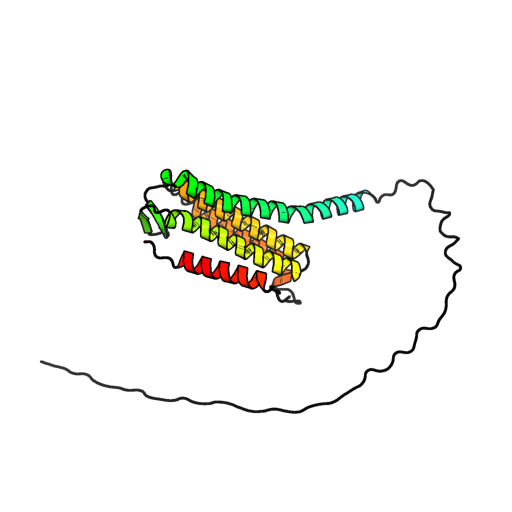VAL A 1 194 ? 2.929 -10.699 5.599 1.00 90.44 194 VAL A N 1
ATOM 1421 C CA . VAL A 1 194 ? 2.371 -11.703 6.518 1.00 90.44 194 VAL A CA 1
ATOM 1422 C C . VAL A 1 194 ? 2.545 -11.265 7.968 1.00 90.44 194 VAL A C 1
ATOM 1424 O O . VAL A 1 194 ? 1.592 -11.335 8.740 1.00 90.44 194 VAL A O 1
ATOM 1427 N N . GLY A 1 195 ? 3.726 -10.766 8.339 1.00 89.44 195 GLY A N 1
ATOM 1428 C CA . GLY A 1 195 ? 3.987 -10.249 9.680 1.00 89.44 195 GLY A CA 1
ATOM 1429 C C . GLY A 1 195 ? 3.104 -9.047 10.000 1.00 89.44 195 GLY A C 1
ATOM 1430 O O . GLY A 1 195 ? 2.449 -9.016 11.039 1.00 89.44 195 GLY A O 1
ATOM 1431 N N . GLY A 1 196 ? 3.011 -8.095 9.074 1.00 88.00 196 GLY A N 1
ATOM 1432 C CA . GLY A 1 196 ? 2.188 -6.900 9.210 1.00 88.00 196 GLY A CA 1
ATOM 1433 C C . GLY A 1 196 ? 0.693 -7.188 9.361 1.00 88.00 196 GLY A C 1
ATOM 1434 O O . GLY A 1 196 ? 0.050 -6.708 10.299 1.00 88.00 196 GLY A O 1
ATOM 1435 N N . VAL A 1 197 ? 0.144 -8.043 8.491 1.00 88.50 197 VAL A N 1
ATOM 1436 C CA . VAL A 1 197 ? -1.249 -8.508 8.581 1.00 88.50 197 VAL A CA 1
ATOM 1437 C C . VAL A 1 197 ? -1.465 -9.334 9.849 1.00 88.50 197 VAL A C 1
ATOM 1439 O O . VAL A 1 197 ? -2.476 -9.152 10.522 1.00 88.50 197 VAL A O 1
ATOM 1442 N N . GLY A 1 198 ? -0.514 -10.189 10.230 1.00 90.50 198 GLY A N 1
ATOM 1443 C CA . GLY A 1 198 ? -0.572 -10.967 11.468 1.00 90.50 198 GLY A CA 1
ATOM 1444 C C . GLY A 1 198 ? -0.658 -10.079 12.710 1.00 90.50 198 GLY A C 1
ATOM 1445 O O . GLY A 1 198 ? -1.512 -10.301 13.569 1.00 90.50 198 GLY A O 1
ATOM 1446 N N . VAL A 1 199 ? 0.153 -9.018 12.777 1.00 89.62 199 VAL A N 1
ATOM 1447 C CA . VAL A 1 199 ? 0.086 -8.013 13.850 1.00 89.62 199 VAL A CA 1
ATOM 1448 C C . VAL A 1 199 ? -1.254 -7.278 13.827 1.00 89.62 199 VAL A C 1
ATOM 1450 O O . VAL A 1 199 ? -1.869 -7.111 14.882 1.00 89.62 199 VAL A O 1
ATOM 1453 N N . ALA A 1 200 ? -1.744 -6.881 12.649 1.00 87.56 200 ALA A N 1
ATOM 1454 C CA . ALA A 1 200 ? -3.048 -6.237 12.509 1.00 87.56 200 ALA A CA 1
ATOM 1455 C C . ALA A 1 200 ? -4.187 -7.147 13.004 1.00 87.56 200 ALA A C 1
ATOM 1457 O O . ALA A 1 200 ? -5.041 -6.704 13.766 1.00 87.56 200 ALA A O 1
ATOM 1458 N N . VAL A 1 201 ? -4.177 -8.436 12.659 1.00 88.19 201 VAL A N 1
ATOM 1459 C CA . VAL A 1 201 ? -5.173 -9.412 13.129 1.00 88.19 201 VAL A CA 1
ATOM 1460 C C . VAL A 1 201 ? -5.053 -9.650 14.635 1.00 88.19 201 VAL A C 1
ATOM 1462 O O . VAL A 1 201 ? -6.069 -9.678 15.327 1.00 88.19 201 VAL A O 1
ATOM 1465 N N . ALA A 1 202 ? -3.835 -9.772 15.170 1.00 87.38 202 ALA A N 1
ATOM 1466 C CA . ALA A 1 202 ? -3.610 -9.960 16.602 1.00 87.38 202 ALA A CA 1
ATOM 1467 C C . ALA A 1 202 ? -4.127 -8.767 17.423 1.00 87.38 202 ALA A C 1
ATOM 1469 O O . ALA A 1 202 ? -4.807 -8.959 18.432 1.00 87.38 202 ALA A O 1
ATOM 1470 N N . ARG A 1 203 ? -3.868 -7.537 16.959 1.00 85.38 203 ARG A N 1
ATOM 1471 C CA . ARG A 1 203 ? -4.383 -6.296 17.565 1.00 85.38 203 ARG A CA 1
ATOM 1472 C C . ARG A 1 203 ? -5.894 -6.155 17.384 1.00 85.38 203 ARG A C 1
ATOM 1474 O O . ARG A 1 203 ? -6.590 -5.763 18.310 1.00 85.38 203 ARG A O 1
ATOM 1481 N N . GLY A 1 204 ? -6.412 -6.543 16.223 1.00 83.00 204 GLY A N 1
ATOM 1482 C CA . GLY A 1 204 ? -7.836 -6.511 15.899 1.00 83.00 204 GLY A CA 1
ATOM 1483 C C . GLY A 1 204 ? -8.631 -7.702 16.430 1.00 83.00 204 GLY A C 1
ATOM 1484 O O . GLY A 1 204 ? -9.825 -7.793 16.155 1.00 83.00 204 GLY A O 1
ATOM 1485 N N . ARG A 1 205 ? -8.025 -8.627 17.188 1.00 84.75 205 ARG A N 1
ATOM 1486 C CA . ARG A 1 205 ? -8.686 -9.873 17.615 1.00 84.75 205 ARG A CA 1
ATOM 1487 C C . ARG A 1 205 ? -10.000 -9.603 18.344 1.00 84.75 205 ARG A C 1
ATOM 1489 O O . ARG A 1 205 ? -10.981 -10.299 18.114 1.00 84.75 205 ARG A O 1
ATOM 1496 N N . ARG A 1 206 ? -10.038 -8.566 19.182 1.00 76.62 206 ARG A N 1
ATOM 1497 C CA . ARG A 1 206 ? -11.250 -8.153 19.908 1.00 76.62 206 ARG A CA 1
ATOM 1498 C C . ARG A 1 206 ? -12.330 -7.580 18.987 1.00 76.62 206 ARG A C 1
ATOM 1500 O O . ARG A 1 206 ? -13.505 -7.784 19.258 1.00 76.62 206 ARG A O 1
ATOM 1507 N N . ILE A 1 207 ? -11.931 -6.945 17.888 1.00 77.94 207 ILE A N 1
ATOM 1508 C CA . ILE A 1 207 ? -12.822 -6.358 16.878 1.00 77.94 207 ILE A CA 1
ATOM 1509 C C . ILE A 1 207 ? -13.440 -7.461 16.004 1.00 77.94 207 ILE A C 1
ATOM 1511 O O . ILE A 1 207 ? -14.645 -7.478 15.771 1.00 77.94 207 ILE A O 1
ATOM 1515 N N . PHE A 1 208 ? -12.622 -8.411 15.535 1.00 75.56 208 PHE A N 1
ATOM 1516 C CA . PHE A 1 208 ? -13.040 -9.416 14.547 1.00 75.56 208 PHE A CA 1
ATOM 1517 C C . PHE A 1 208 ? -13.609 -10.709 15.156 1.00 75.56 208 PHE A C 1
ATOM 1519 O O . PHE A 1 208 ? -14.487 -11.344 14.562 1.00 75.56 208 PHE A O 1
ATOM 1526 N N . LEU A 1 209 ? -13.096 -11.120 16.321 1.00 77.31 209 LEU A N 1
ATOM 1527 C CA . LEU A 1 209 ? -13.398 -12.400 16.979 1.00 77.31 209 LEU A CA 1
ATOM 1528 C C . LEU A 1 209 ? -14.035 -12.222 18.366 1.00 77.31 209 LEU A C 1
ATOM 1530 O O . LEU A 1 209 ? -14.297 -13.210 19.049 1.00 77.31 209 LEU A O 1
ATOM 1534 N N . GLY A 1 210 ? -14.267 -10.982 18.801 1.00 70.94 210 GLY A N 1
ATOM 1535 C CA . GLY A 1 210 ? -14.940 -10.706 20.064 1.00 70.94 210 GLY A CA 1
ATOM 1536 C C . GLY A 1 210 ? -16.433 -11.067 20.031 1.00 70.94 210 GLY A C 1
ATOM 1537 O O . GLY A 1 210 ? -17.045 -11.078 18.961 1.00 70.94 210 GLY A O 1
ATOM 1538 N N . PRO A 1 211 ? -17.047 -11.316 21.204 1.00 62.56 211 PRO A N 1
ATOM 1539 C CA . PRO A 1 211 ? -18.485 -11.584 21.320 1.00 62.56 211 PRO A CA 1
ATOM 1540 C C . PRO A 1 211 ? -19.342 -10.393 20.863 1.00 62.56 211 PRO A C 1
ATOM 1542 O O . PRO A 1 211 ? -20.456 -10.574 20.382 1.00 62.56 211 PRO A O 1
ATOM 1545 N N . ALA A 1 212 ? -18.796 -9.178 20.938 1.00 59.03 212 ALA A N 1
ATOM 1546 C CA . ALA A 1 212 ? -19.365 -7.978 20.345 1.00 59.03 212 ALA A CA 1
ATOM 1547 C C . ALA A 1 212 ? -18.796 -7.773 18.934 1.00 59.03 212 ALA A C 1
ATOM 1549 O O . ALA A 1 212 ? -18.019 -6.847 18.712 1.00 59.03 212 ALA A O 1
ATOM 1550 N N . ARG A 1 213 ? -19.145 -8.650 17.982 1.00 63.59 213 ARG A N 1
ATOM 1551 C CA . ARG A 1 213 ? -18.819 -8.438 16.562 1.00 63.59 213 ARG A CA 1
ATOM 1552 C C . ARG A 1 213 ? -19.406 -7.098 16.123 1.00 63.59 213 ARG A C 1
ATOM 1554 O O . ARG A 1 213 ? -20.604 -6.987 15.873 1.00 63.59 213 ARG A O 1
ATOM 1561 N N . GLN A 1 214 ? -18.560 -6.080 16.064 1.00 68.00 214 GLN A N 1
ATOM 1562 C CA . GLN A 1 214 ? -18.966 -4.746 15.660 1.00 68.00 214 GLN A CA 1
ATOM 1563 C C . GLN A 1 214 ? -19.011 -4.688 14.138 1.00 68.00 214 GLN A C 1
ATOM 1565 O O . GLN A 1 214 ? -18.052 -5.030 13.443 1.00 68.00 214 GLN A O 1
ATOM 1570 N N . THR A 1 215 ? -20.156 -4.274 13.607 1.00 75.88 215 THR A N 1
ATOM 1571 C CA . THR A 1 215 ? -20.307 -4.002 12.184 1.00 75.88 215 THR A CA 1
ATOM 1572 C C . THR A 1 215 ? -19.508 -2.755 11.830 1.00 75.88 215 THR A C 1
ATOM 1574 O O . THR A 1 215 ? -19.732 -1.676 12.376 1.00 75.88 215 THR A O 1
ATOM 1577 N N . ILE A 1 216 ? -18.561 -2.894 10.904 1.00 80.81 216 ILE A N 1
ATOM 1578 C CA . ILE A 1 216 ? -17.792 -1.758 10.396 1.00 80.81 216 ILE A CA 1
ATOM 1579 C C . ILE A 1 216 ? -18.726 -0.905 9.533 1.00 80.81 216 ILE A C 1
ATOM 1581 O O . ILE A 1 216 ? -19.221 -1.352 8.495 1.00 80.81 216 ILE A O 1
ATOM 1585 N N . HIS A 1 217 ? -18.971 0.331 9.965 1.00 83.69 217 HIS A N 1
ATOM 1586 C CA . HIS A 1 217 ? -19.845 1.265 9.262 1.00 83.69 217 HIS A CA 1
ATOM 1587 C C . HIS A 1 217 ? -19.036 2.234 8.400 1.00 83.69 217 HIS A C 1
ATOM 1589 O O . HIS A 1 217 ? -18.370 3.138 8.910 1.00 83.69 217 HIS A O 1
ATOM 1595 N N . PHE A 1 218 ? -19.152 2.058 7.084 1.00 86.12 218 PHE A N 1
ATOM 1596 C CA . PHE A 1 218 ? -18.612 2.981 6.089 1.00 86.12 218 PHE A CA 1
ATOM 1597 C C . PHE A 1 218 ? -19.613 4.088 5.761 1.00 86.12 218 PHE A C 1
ATOM 1599 O O . PHE A 1 218 ? -20.792 3.814 5.506 1.00 86.12 218 PHE A O 1
ATOM 1606 N N . ASP A 1 219 ? -19.121 5.318 5.682 1.00 89.06 219 ASP A N 1
ATOM 1607 C CA . ASP A 1 219 ? -19.878 6.442 5.134 1.00 89.06 219 ASP A CA 1
ATOM 1608 C C . ASP A 1 219 ? -19.946 6.374 3.591 1.00 89.06 219 ASP A C 1
ATOM 1610 O O . ASP A 1 219 ? -19.199 5.630 2.952 1.00 89.06 219 ASP A O 1
ATOM 1614 N N . ARG A 1 220 ? -20.841 7.142 2.957 1.00 89.81 220 ARG A N 1
ATOM 1615 C CA . ARG A 1 220 ? -21.007 7.190 1.492 1.00 89.81 220 ARG A CA 1
ATOM 1616 C C . ARG A 1 220 ? -19.697 7.521 0.782 1.00 89.81 220 ARG A C 1
ATOM 1618 O O . ARG A 1 220 ? -19.356 6.854 -0.190 1.00 89.81 220 ARG A O 1
ATOM 1625 N N . VAL A 1 221 ? -18.952 8.503 1.291 1.00 89.38 221 VAL A N 1
ATOM 1626 C CA . VAL A 1 221 ? -17.656 8.900 0.720 1.00 89.38 221 VAL A CA 1
ATOM 1627 C C . VAL A 1 221 ? -16.639 7.766 0.847 1.00 89.38 221 VAL A C 1
ATOM 1629 O O . VAL A 1 221 ? -15.974 7.429 -0.125 1.00 89.38 221 VAL A O 1
ATOM 1632 N N . GLU A 1 222 ? -16.556 7.118 2.010 1.00 87.81 222 GLU A N 1
ATOM 1633 C CA . GLU A 1 222 ? -15.630 6.000 2.235 1.00 87.81 222 GLU A CA 1
ATOM 1634 C C . GLU A 1 222 ? -15.962 4.798 1.347 1.00 87.81 222 GLU A C 1
ATOM 1636 O O . GLU A 1 222 ? -15.054 4.171 0.809 1.00 87.81 222 GLU A O 1
ATOM 1641 N N . LYS A 1 223 ? -17.253 4.508 1.133 1.00 89.62 223 LYS A N 1
ATOM 1642 C CA . LYS A 1 223 ? -17.705 3.468 0.197 1.00 89.62 223 LYS A CA 1
ATOM 1643 C C . LYS A 1 223 ? -17.295 3.780 -1.234 1.00 89.62 223 LYS A C 1
ATOM 1645 O O . LYS A 1 223 ? -16.803 2.887 -1.912 1.00 89.62 223 LYS A O 1
ATOM 1650 N N . LEU A 1 224 ? -17.488 5.020 -1.687 1.00 92.31 224 LEU A N 1
ATOM 1651 C CA . LEU A 1 224 ? -17.093 5.440 -3.033 1.00 92.31 224 LEU A CA 1
ATOM 1652 C C . LEU A 1 224 ? -15.578 5.346 -3.220 1.00 92.31 224 LEU A C 1
ATOM 1654 O O . LEU A 1 224 ? -15.126 4.780 -4.210 1.00 92.31 224 LEU A O 1
ATOM 1658 N N . VAL A 1 225 ? -14.800 5.830 -2.249 1.00 90.25 225 VAL A N 1
ATOM 1659 C CA . VAL A 1 225 ? -13.332 5.755 -2.277 1.00 90.25 225 VAL A CA 1
ATOM 1660 C C . VAL A 1 225 ? -12.856 4.303 -2.271 1.00 90.25 225 VAL A C 1
ATOM 1662 O O . VAL A 1 225 ? -12.010 3.939 -3.082 1.00 90.25 225 VAL A O 1
ATOM 1665 N N . ALA A 1 226 ? -13.418 3.452 -1.409 1.00 90.25 226 ALA A N 1
ATOM 1666 C CA . ALA A 1 226 ? -13.067 2.037 -1.359 1.00 90.25 226 ALA A CA 1
ATOM 1667 C C . ALA A 1 226 ? -13.456 1.308 -2.653 1.00 90.25 226 ALA A C 1
ATOM 1669 O O . ALA A 1 226 ? -12.654 0.549 -3.187 1.00 90.25 226 ALA A O 1
ATOM 1670 N N . ALA A 1 227 ? -14.651 1.565 -3.192 1.00 92.25 227 ALA A N 1
ATOM 1671 C CA . ALA A 1 227 ? -15.099 0.984 -4.454 1.00 92.25 227 ALA A CA 1
ATOM 1672 C C . ALA A 1 227 ? -14.201 1.414 -5.620 1.00 92.25 227 ALA A C 1
ATOM 1674 O O . ALA A 1 227 ? -13.792 0.571 -6.413 1.00 92.25 227 ALA A O 1
ATOM 1675 N N . PHE A 1 228 ? -13.838 2.698 -5.691 1.00 93.31 228 PHE A N 1
ATOM 1676 C CA . PHE A 1 228 ? -12.913 3.215 -6.695 1.00 93.31 228 PHE A CA 1
ATOM 1677 C C . PHE A 1 228 ? -11.517 2.599 -6.558 1.00 93.31 228 PHE A C 1
ATOM 1679 O O . PHE A 1 228 ? -10.932 2.185 -7.558 1.00 93.31 228 PHE A O 1
ATOM 1686 N N . ALA A 1 229 ? -10.997 2.481 -5.332 1.00 92.00 229 ALA A N 1
ATOM 1687 C CA . ALA A 1 229 ? -9.708 1.848 -5.074 1.00 92.00 229 ALA A CA 1
ATOM 1688 C C . ALA A 1 229 ? -9.720 0.368 -5.483 1.00 92.00 229 ALA A C 1
ATOM 1690 O O . ALA A 1 229 ? -8.809 -0.081 -6.169 1.00 92.00 229 ALA A O 1
ATOM 1691 N N . ILE A 1 230 ? -10.774 -0.379 -5.141 1.00 92.62 230 ILE A N 1
ATOM 1692 C CA . ILE A 1 230 ? -10.937 -1.785 -5.538 1.00 92.62 230 ILE A CA 1
ATOM 1693 C C . ILE A 1 230 ? -11.049 -1.910 -7.060 1.00 92.62 230 ILE A C 1
ATOM 1695 O O . ILE A 1 230 ? -10.350 -2.729 -7.649 1.00 92.62 230 ILE A O 1
ATOM 1699 N N . ALA A 1 231 ? -11.878 -1.090 -7.708 1.00 92.00 231 ALA A N 1
ATOM 1700 C CA . ALA A 1 231 ? -12.025 -1.100 -9.162 1.00 92.00 231 ALA A CA 1
ATOM 1701 C C . ALA A 1 231 ? -10.695 -0.785 -9.863 1.00 92.00 231 ALA A C 1
ATOM 1703 O O . ALA A 1 231 ? -10.315 -1.483 -10.800 1.00 92.00 231 ALA A O 1
ATOM 1704 N N . SER A 1 232 ? -9.951 0.203 -9.358 1.00 90.81 232 SER A N 1
ATOM 1705 C CA . SER A 1 232 ? -8.623 0.564 -9.862 1.00 90.81 232 SER A CA 1
ATOM 1706 C C . SER A 1 232 ? -7.612 -0.560 -9.654 1.00 90.81 232 SER A C 1
ATOM 1708 O O . SER A 1 232 ? -6.855 -0.870 -10.566 1.00 90.81 232 SER A O 1
ATOM 1710 N N . LEU A 1 233 ? -7.616 -1.219 -8.491 1.00 89.75 233 LEU A N 1
ATOM 1711 C CA . LEU A 1 233 ? -6.769 -2.384 -8.230 1.00 89.75 233 LEU A CA 1
ATOM 1712 C C . LEU A 1 233 ? -7.087 -3.526 -9.195 1.00 89.75 233 LEU A C 1
ATOM 1714 O O . LEU A 1 233 ? -6.174 -4.082 -9.790 1.00 89.75 233 LEU A O 1
ATOM 1718 N N . VAL A 1 234 ? -8.365 -3.851 -9.395 1.00 88.81 234 VAL A N 1
ATOM 1719 C CA . VAL A 1 234 ? -8.784 -4.891 -10.345 1.00 88.81 234 VAL A CA 1
ATOM 1720 C C . VAL A 1 234 ? -8.351 -4.529 -11.765 1.00 88.81 234 VAL A C 1
ATOM 1722 O O . VAL A 1 234 ? -7.750 -5.360 -12.440 1.00 88.81 234 VAL A O 1
ATOM 1725 N N . ALA A 1 235 ? -8.572 -3.287 -12.200 1.00 88.25 235 ALA A N 1
ATOM 1726 C CA . ALA A 1 235 ? -8.148 -2.819 -13.516 1.00 88.25 235 ALA A CA 1
ATOM 1727 C C . ALA A 1 235 ? -6.623 -2.899 -13.692 1.00 88.25 235 ALA A C 1
ATOM 1729 O O . ALA A 1 235 ? -6.148 -3.427 -14.692 1.00 88.25 235 ALA A O 1
ATOM 1730 N N . LEU A 1 236 ? -5.849 -2.456 -12.697 1.00 86.25 236 LEU A N 1
ATOM 1731 C CA . LEU A 1 236 ? -4.386 -2.529 -12.713 1.00 86.25 236 LEU A CA 1
ATOM 1732 C C . LEU A 1 236 ? -3.877 -3.974 -12.692 1.00 86.25 236 LEU A C 1
ATOM 1734 O O . LEU A 1 236 ? -2.828 -4.257 -13.261 1.00 86.25 236 LEU A O 1
ATOM 1738 N N . GLN A 1 237 ? -4.591 -4.905 -12.061 1.00 83.38 237 GLN A N 1
ATOM 1739 C CA . GLN A 1 237 ? -4.205 -6.319 -12.026 1.00 83.38 237 GLN A CA 1
ATOM 1740 C C . GLN A 1 237 ? -4.586 -7.067 -13.309 1.00 83.38 237 GLN A C 1
ATOM 1742 O O . GLN A 1 237 ? -3.840 -7.943 -13.739 1.00 83.38 237 GLN A O 1
ATOM 1747 N N . LEU A 1 238 ? -5.701 -6.699 -13.939 1.00 81.69 238 LEU A N 1
ATOM 1748 C CA . LEU A 1 238 ? -6.183 -7.316 -15.177 1.00 81.69 238 LEU A CA 1
ATOM 1749 C C . LEU A 1 238 ? -5.617 -6.676 -16.445 1.00 81.69 238 LEU A C 1
ATOM 1751 O O . LEU A 1 238 ? -5.736 -7.280 -17.509 1.00 81.69 238 LEU A O 1
ATOM 1755 N N . ALA A 1 239 ? -5.016 -5.486 -16.351 1.00 68.50 239 ALA A N 1
ATOM 1756 C CA . ALA A 1 239 ? -4.379 -4.824 -17.482 1.00 68.50 239 ALA A CA 1
ATOM 1757 C C . ALA A 1 239 ? -3.380 -5.787 -18.157 1.00 68.50 239 ALA A C 1
ATOM 1759 O O . ALA A 1 239 ? -2.419 -6.216 -17.499 1.00 68.50 239 ALA A O 1
ATOM 1760 N N . PRO A 1 240 ? -3.602 -6.154 -19.438 1.00 56.75 240 PRO A N 1
ATOM 1761 C CA . PRO A 1 240 ? -2.655 -6.956 -20.192 1.00 56.75 240 PRO A CA 1
ATOM 1762 C C . PRO A 1 240 ? -1.291 -6.275 -20.194 1.00 56.75 240 PRO A C 1
ATOM 1764 O O . PRO A 1 240 ? -1.194 -5.048 -20.242 1.00 56.75 240 PRO A O 1
ATOM 1767 N N . ALA A 1 241 ? -0.235 -7.081 -20.142 1.00 53.56 241 ALA A N 1
ATOM 1768 C CA . ALA A 1 241 ? 1.096 -6.608 -20.476 1.00 53.56 241 ALA A CA 1
ATOM 1769 C C . ALA A 1 241 ? 1.130 -6.316 -21.974 1.00 53.56 241 ALA A C 1
ATOM 1771 O O . ALA A 1 241 ? 1.338 -7.227 -22.770 1.00 53.56 241 ALA A O 1
ATOM 1772 N N . PHE A 1 242 ? 0.795 -5.082 -22.329 1.00 47.72 242 PHE A N 1
ATOM 1773 C CA . PHE A 1 242 ? 0.973 -4.550 -23.671 1.00 47.72 242 PHE A CA 1
ATOM 1774 C C . PHE A 1 242 ? 2.423 -4.116 -23.870 1.00 47.72 242 PHE A C 1
ATOM 1776 O O . PHE A 1 242 ? 2.993 -3.526 -22.919 1.00 47.72 242 PHE A O 1
#

Foldseek 3Di:
DDDDDDDDDDDDDDDDDDDDDDDDDDDDDDDDDDDDDDDDDDDDDPPPPPPPDDDDDPDPPVVVVVVVVVVVVVLVCLLVVLLVLLVCLLVVLLVCCVVCVVLFDQWDDPDPVDTDGRDSLRSNLLSLLLVLQSLLLVLQLVLLCVFDDNNLSSQLSSLSSNLSSVLSNLVSVCRNCVVPPDVVSVVVNVCSNVVSVVSSCVSCVCQCVNPCVTDRDGDPVSVVSNVVSVVSNVCSNPPDPD